Protein AF-A0A842W8L1-F1 (afdb_monomer_lite)

Radius of gyration: 21.44 Å; chains: 1; bounding box: 71×71×49 Å

Secondary structure (DSSP, 8-state):
-------PPPPP---PPP----------GGGSEEEEEE-HHHHHHHHHSS-TTHHHHHHHHHHHHHHTT-EEEEEE--HHHHHHHHHHHHHHHHTT-----HHHHHHHHHHHHHHHHHHHHHHH-TTS-SEEEE--STHHHHHHHH-GGGGGTEEEEESS--HHHHTT-SS---TT-HHHHHHHHHHHHHHH-TT-EEEEEEESSSSB-SS-TT-TT--TTTSPPBSEEEHHHHH-TTTS----TTS-S-SSS-HHHHHHHHH-SS--EEEEEETT-GGGHHHHHTT---SEEEE-HHHHHHHTT--

Structure (mmCIF, N/CA/C/O backbone):
data_AF-A0A842W8L1-F1
#
_entry.id   AF-A0A842W8L1-F1
#
loop_
_atom_site.group_PDB
_atom_site.id
_atom_site.type_symbol
_atom_site.label_atom_id
_atom_site.label_alt_id
_atom_site.label_comp_id
_atom_site.label_asym_id
_atom_site.label_entity_id
_atom_site.label_seq_id
_atom_site.pdbx_PDB_ins_code
_atom_site.Cartn_x
_atom_site.Cartn_y
_atom_site.Cartn_z
_atom_site.occupancy
_atom_site.B_iso_or_equiv
_atom_site.auth_seq_id
_atom_site.auth_comp_id
_atom_site.auth_asym_id
_atom_site.auth_atom_id
_atom_site.pdbx_PDB_model_num
ATOM 1 N N . MET A 1 1 ? -16.530 -49.949 -27.067 1.00 38.34 1 MET A N 1
ATOM 2 C CA . MET A 1 1 ? -17.101 -49.723 -25.722 1.00 38.34 1 MET A CA 1
ATOM 3 C C . MET A 1 1 ? -17.286 -48.231 -25.550 1.00 38.34 1 MET A C 1
ATOM 5 O O . MET A 1 1 ? -16.308 -47.500 -25.579 1.00 38.34 1 MET A O 1
ATOM 9 N N . THR A 1 2 ? -18.537 -47.790 -25.484 1.00 28.03 2 THR A N 1
ATOM 10 C CA . THR A 1 2 ? -18.935 -46.379 -25.541 1.00 28.03 2 THR A CA 1
ATOM 11 C C . THR A 1 2 ? -19.431 -45.986 -24.156 1.00 28.03 2 THR A C 1
ATOM 13 O O . THR A 1 2 ? -20.399 -46.568 -23.674 1.00 28.03 2 THR A O 1
ATOM 16 N N . ILE A 1 3 ? -18.746 -45.057 -23.488 1.00 27.55 3 ILE A N 1
ATOM 17 C CA . ILE A 1 3 ? -19.100 -44.614 -22.133 1.00 27.55 3 ILE A CA 1
ATOM 18 C C . ILE A 1 3 ? -20.111 -43.466 -22.244 1.00 27.55 3 ILE A C 1
ATOM 20 O O . ILE A 1 3 ? -19.859 -42.453 -22.894 1.00 27.55 3 ILE A O 1
ATOM 24 N N . SER A 1 4 ? -21.283 -43.660 -21.640 1.00 25.77 4 SER A N 1
ATOM 25 C CA . SER A 1 4 ? -22.418 -42.737 -21.651 1.00 25.77 4 SER A CA 1
ATOM 26 C C . SER A 1 4 ? -22.213 -41.546 -20.712 1.00 25.77 4 SER A C 1
ATOM 28 O O . SER A 1 4 ? -21.918 -41.725 -19.531 1.00 25.77 4 SER A O 1
ATOM 30 N N . VAL A 1 5 ? -22.471 -40.339 -21.213 1.00 29.41 5 VAL A N 1
ATOM 31 C CA . VAL A 1 5 ? -22.486 -39.085 -20.446 1.00 29.41 5 VAL A CA 1
ATOM 32 C C . VAL A 1 5 ? -23.796 -38.977 -19.653 1.00 29.41 5 VAL A C 1
ATOM 34 O O . VAL A 1 5 ? -24.866 -38.786 -20.235 1.00 29.41 5 VAL A O 1
ATOM 37 N N . GLN A 1 6 ? -23.735 -39.071 -18.321 1.00 29.86 6 GLN A N 1
ATOM 38 C CA . GLN A 1 6 ? -24.869 -38.752 -17.446 1.00 29.86 6 GLN A CA 1
ATOM 39 C C . GLN A 1 6 ? -25.056 -37.229 -17.354 1.00 29.86 6 GLN A C 1
ATOM 41 O O . GLN A 1 6 ? -24.219 -36.502 -16.824 1.00 29.86 6 GLN A O 1
ATOM 46 N N . ARG A 1 7 ? -26.187 -36.738 -17.874 1.00 29.23 7 ARG A N 1
ATOM 47 C CA . ARG A 1 7 ? -26.631 -35.344 -17.732 1.00 29.23 7 ARG A CA 1
ATOM 48 C C . ARG A 1 7 ? -27.114 -35.092 -16.302 1.00 29.23 7 ARG A C 1
ATOM 50 O O . ARG A 1 7 ? -28.165 -35.599 -15.911 1.00 29.23 7 ARG A O 1
ATOM 57 N N . PHE A 1 8 ? -26.405 -34.251 -15.555 1.00 29.08 8 PHE A N 1
ATOM 58 C CA . PHE A 1 8 ? -26.898 -33.726 -14.282 1.00 29.08 8 PHE A CA 1
ATOM 59 C C . PHE A 1 8 ? -28.059 -32.742 -14.512 1.00 29.08 8 PHE A C 1
ATOM 61 O O . PHE A 1 8 ? -27.935 -31.747 -15.230 1.00 29.08 8 PHE A O 1
ATOM 68 N N . ARG A 1 9 ? -29.216 -33.042 -13.908 1.00 29.23 9 ARG A N 1
ATOM 69 C CA . ARG A 1 9 ? -30.412 -32.184 -13.881 1.00 29.23 9 ARG A CA 1
ATOM 70 C C . ARG A 1 9 ? -30.176 -30.979 -12.960 1.00 29.23 9 ARG A C 1
ATOM 72 O O . ARG A 1 9 ? -29.753 -31.151 -11.821 1.00 29.23 9 ARG A O 1
ATOM 79 N N . ARG A 1 10 ? -30.513 -29.769 -13.424 1.00 30.03 10 ARG A N 1
ATOM 80 C CA . ARG A 1 10 ? -30.549 -28.549 -12.593 1.00 30.03 10 ARG A CA 1
ATOM 81 C C . ARG A 1 10 ? -31.672 -28.643 -11.542 1.00 30.03 10 ARG A C 1
ATOM 83 O O . ARG A 1 10 ? -32.796 -28.967 -11.931 1.00 30.03 10 ARG A O 1
ATOM 90 N N . PRO A 1 11 ? -31.433 -28.313 -10.258 1.00 32.16 11 PRO A N 1
ATOM 91 C CA . PRO A 1 11 ? -32.504 -28.221 -9.271 1.00 32.16 11 PRO A CA 1
ATOM 92 C C . PRO A 1 11 ? -33.403 -27.004 -9.528 1.00 32.16 11 PRO A C 1
ATOM 94 O O . PRO A 1 11 ? -32.940 -25.918 -9.878 1.00 32.16 11 PRO A O 1
ATOM 97 N N . SER A 1 12 ? -34.706 -27.201 -9.343 1.00 29.77 12 SER A N 1
ATOM 98 C CA . SER A 1 12 ? -35.758 -26.192 -9.476 1.00 29.77 12 SER A CA 1
ATOM 99 C C . SER A 1 12 ? -35.648 -25.082 -8.424 1.00 29.77 12 SER A C 1
ATOM 101 O O . SER A 1 12 ? -35.417 -25.365 -7.248 1.00 29.77 12 SER A O 1
ATOM 103 N N . LYS A 1 13 ? -35.925 -23.835 -8.831 1.00 35.19 13 LYS A N 1
ATOM 104 C CA . LYS A 1 13 ? -36.043 -22.657 -7.955 1.00 35.19 13 LYS A CA 1
ATOM 105 C C . LYS A 1 13 ? -37.095 -22.888 -6.857 1.00 35.19 13 LYS A C 1
ATOM 107 O O . LYS A 1 13 ? -38.291 -22.788 -7.126 1.00 35.19 13 LYS A O 1
ATOM 112 N N . LYS A 1 14 ? -36.668 -23.144 -5.618 1.00 35.59 14 LYS A N 1
ATOM 113 C CA . LYS A 1 14 ? -37.522 -22.973 -4.433 1.00 35.59 14 LYS A CA 1
ATOM 114 C C . LYS A 1 14 ? -37.453 -21.510 -3.993 1.00 35.59 14 LYS A C 1
ATOM 116 O O . LYS A 1 14 ? -36.368 -20.981 -3.778 1.00 35.59 14 LYS A O 1
ATOM 121 N N . LYS A 1 15 ? -38.619 -20.864 -3.877 1.00 35.31 15 LYS A N 1
ATOM 122 C CA . LYS A 1 15 ? -38.780 -19.562 -3.216 1.00 35.31 15 LYS A CA 1
ATOM 123 C C . LYS A 1 15 ? -38.339 -19.710 -1.756 1.00 35.31 15 LYS A C 1
ATOM 125 O O . LYS A 1 15 ? -38.997 -20.423 -1.003 1.00 35.31 15 LYS A O 1
ATOM 130 N N . MET A 1 16 ? -37.233 -19.071 -1.382 1.00 30.33 16 MET A N 1
ATOM 131 C CA . MET A 1 16 ? -36.835 -18.916 0.015 1.00 30.33 16 MET A CA 1
ATOM 132 C C . MET A 1 16 ? -37.645 -17.779 0.632 1.00 30.33 16 MET A C 1
ATOM 134 O O . MET A 1 16 ? -37.600 -16.640 0.177 1.00 30.33 16 MET A O 1
ATOM 138 N N . THR A 1 17 ? -38.430 -18.124 1.643 1.00 31.77 17 THR A N 1
ATOM 139 C CA . THR A 1 17 ? -39.055 -17.192 2.577 1.00 31.77 17 THR A CA 1
ATOM 140 C C . THR A 1 17 ? -38.010 -16.762 3.601 1.00 31.77 17 THR A C 1
ATOM 142 O O . THR A 1 17 ? -37.416 -17.627 4.247 1.00 31.77 17 THR A O 1
ATOM 145 N N . ASN A 1 18 ? -37.810 -15.449 3.743 1.00 34.66 18 ASN A N 1
ATOM 146 C CA . ASN A 1 18 ? -36.927 -14.838 4.736 1.00 34.66 18 ASN A CA 1
ATOM 147 C C . ASN A 1 18 ? -37.273 -15.336 6.140 1.00 34.66 18 ASN A C 1
ATOM 149 O O . ASN A 1 18 ? -38.380 -15.116 6.632 1.00 34.66 18 ASN A O 1
ATOM 153 N N . LYS A 1 19 ? -36.307 -15.988 6.783 1.00 33.69 19 LYS A N 1
ATOM 154 C CA . LYS A 1 19 ? -36.314 -16.226 8.221 1.00 33.69 19 LYS A CA 1
ATOM 155 C C . LYS A 1 19 ? -35.084 -15.522 8.774 1.00 33.69 19 LYS A C 1
ATOM 157 O O . LYS A 1 19 ? -33.964 -15.952 8.531 1.00 33.69 19 LYS A O 1
ATOM 162 N N . GLU A 1 20 ? -35.335 -14.403 9.439 1.00 42.22 20 GLU A N 1
ATOM 163 C CA . GLU A 1 20 ? -34.351 -13.589 10.142 1.00 42.22 20 GLU A CA 1
ATOM 164 C C . GLU A 1 20 ? -33.539 -14.459 11.111 1.00 42.22 20 GLU A C 1
ATOM 166 O O . GLU A 1 20 ? -34.092 -15.059 12.038 1.00 42.22 20 GLU A O 1
ATOM 171 N N . SER A 1 21 ? -32.222 -14.523 10.911 1.00 33.06 21 SER A N 1
ATOM 172 C CA . SER A 1 21 ? -31.284 -15.040 11.905 1.00 33.06 21 SER A CA 1
ATOM 173 C C . SER A 1 21 ? -30.506 -13.885 12.530 1.00 33.06 21 SER A C 1
ATOM 175 O O . SER A 1 21 ? -29.761 -13.170 11.867 1.00 33.06 21 SER A O 1
ATOM 177 N N . LYS A 1 22 ? -30.731 -13.738 13.836 1.00 36.28 22 LYS A N 1
ATOM 178 C CA . LYS A 1 22 ? -30.133 -12.808 14.795 1.00 36.28 22 LYS A CA 1
ATOM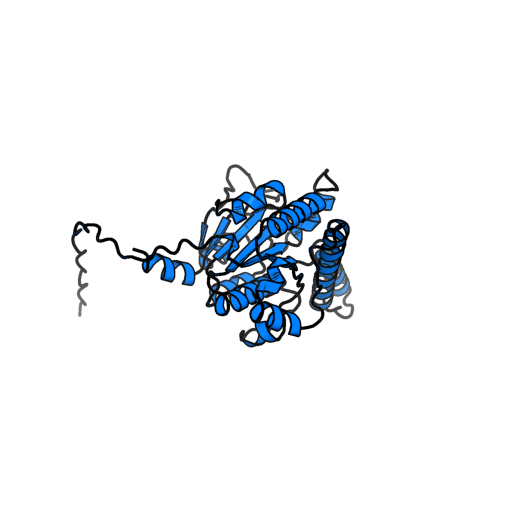 179 C C . LYS A 1 22 ? -28.603 -12.909 14.873 1.00 36.28 22 LYS A C 1
ATOM 181 O O . LYS A 1 22 ? -28.105 -13.978 15.206 1.00 36.28 22 LYS A O 1
ATOM 186 N N . LEU A 1 23 ? -27.923 -11.774 14.683 1.00 33.78 23 LEU A N 1
ATOM 187 C CA . LEU A 1 23 ? -26.931 -11.102 15.556 1.00 33.78 23 LEU A CA 1
ATOM 188 C C . LEU A 1 23 ? -26.132 -10.127 14.681 1.00 33.78 23 LEU A C 1
ATOM 190 O O . LEU A 1 23 ? -24.991 -10.379 14.309 1.00 33.78 23 LEU A O 1
ATOM 194 N N . ASP A 1 24 ? -26.772 -9.018 14.318 1.00 37.09 24 ASP A N 1
ATOM 195 C CA . ASP A 1 24 ? -26.133 -7.944 13.561 1.00 37.09 24 ASP A CA 1
ATOM 196 C C . ASP A 1 24 ? -25.404 -7.028 14.556 1.00 37.09 24 ASP A C 1
ATOM 198 O O . ASP A 1 24 ? -25.900 -5.982 14.971 1.00 37.09 24 ASP A O 1
ATOM 202 N N . VAL A 1 25 ? -24.246 -7.482 15.047 1.00 38.16 25 VAL A N 1
ATOM 203 C CA . VAL A 1 25 ? -23.290 -6.572 15.688 1.00 38.16 25 VAL A CA 1
ATOM 204 C C . VAL A 1 25 ? -22.632 -5.814 14.542 1.00 38.16 25 VAL A C 1
ATOM 206 O O . VAL A 1 25 ? -21.626 -6.256 13.988 1.00 38.16 25 VAL A O 1
ATOM 209 N N . SER A 1 26 ? -23.240 -4.703 14.121 1.00 50.72 26 SER A N 1
ATOM 210 C CA . SER A 1 26 ? -22.616 -3.800 13.159 1.00 50.72 26 SER A CA 1
ATOM 211 C C . SER A 1 26 ? -21.397 -3.169 13.836 1.00 50.72 26 SER A C 1
ATOM 213 O O . SER A 1 26 ? -21.525 -2.184 14.562 1.00 50.72 26 SER A O 1
ATOM 215 N N . PHE A 1 27 ? -20.223 -3.775 13.674 1.00 61.75 27 PHE A N 1
ATOM 216 C CA . PHE A 1 27 ? -18.980 -3.190 14.166 1.00 61.75 27 PHE A CA 1
ATOM 217 C C . PHE A 1 27 ? -18.755 -1.836 13.493 1.00 61.75 27 PHE A C 1
ATOM 219 O O . PHE A 1 27 ? -18.891 -1.718 12.269 1.00 61.75 27 PHE A O 1
ATOM 226 N N . ASP A 1 28 ? -18.405 -0.821 14.286 1.00 82.62 28 ASP A N 1
ATOM 227 C CA . ASP A 1 28 ? -17.973 0.458 13.734 1.00 82.62 28 ASP A CA 1
ATOM 228 C C . ASP A 1 28 ? -16.699 0.200 12.915 1.00 82.62 28 ASP A C 1
ATOM 230 O O . ASP A 1 28 ? -15.797 -0.526 13.336 1.00 82.62 28 ASP A O 1
ATOM 234 N N . ARG A 1 29 ? -16.591 0.789 11.720 1.00 88.38 29 ARG A N 1
ATOM 235 C CA . ARG A 1 29 ? -15.361 0.693 10.921 1.00 88.38 29 ARG A CA 1
ATOM 236 C C . ARG A 1 29 ? -14.160 1.267 11.671 1.00 88.38 29 ARG A C 1
ATOM 238 O O . ARG A 1 29 ? -13.045 0.831 11.403 1.00 88.38 29 ARG A O 1
ATOM 245 N N . LYS A 1 30 ? -14.367 2.174 12.632 1.00 88.81 30 LYS A N 1
ATOM 246 C CA . LYS A 1 30 ? -13.322 2.662 13.551 1.00 88.81 30 LYS A CA 1
ATOM 247 C C . LYS A 1 30 ? -12.741 1.573 14.450 1.00 88.81 30 LYS A C 1
ATOM 249 O O . LYS A 1 30 ? -11.605 1.704 14.904 1.00 88.81 30 LYS A O 1
ATOM 254 N N . ASP A 1 31 ? -13.475 0.485 14.664 1.00 87.12 31 ASP A N 1
ATOM 255 C CA . ASP A 1 31 ? -12.964 -0.655 15.407 1.00 87.12 31 ASP A CA 1
ATOM 256 C C . ASP A 1 31 ? -12.016 -1.515 14.573 1.00 87.12 31 ASP A C 1
ATOM 258 O O . ASP A 1 31 ? -11.287 -2.300 15.165 1.00 87.12 31 ASP A O 1
ATOM 262 N N . LYS A 1 32 ? -11.958 -1.368 13.243 1.00 90.56 32 LYS A N 1
ATOM 263 C CA . LYS A 1 32 ? -10.976 -2.065 12.397 1.00 90.56 32 LYS A CA 1
ATOM 264 C C . LYS A 1 32 ? -9.587 -1.442 12.497 1.00 90.56 32 LYS A C 1
ATOM 266 O O . LYS A 1 32 ? -9.439 -0.259 12.800 1.00 90.56 32 LYS A O 1
ATOM 271 N N . ILE A 1 33 ? -8.567 -2.229 12.156 1.00 91.88 33 ILE A N 1
ATOM 272 C CA . ILE A 1 33 ? -7.217 -1.709 11.905 1.00 91.88 33 ILE A CA 1
ATOM 273 C C . ILE A 1 33 ? -7.041 -1.483 10.406 1.00 91.88 33 ILE A C 1
ATOM 275 O O . ILE A 1 33 ? -7.263 -2.384 9.596 1.00 91.88 33 ILE A O 1
ATOM 279 N N . PHE A 1 34 ? -6.591 -0.289 10.037 1.00 94.75 34 PHE A N 1
ATOM 280 C CA . PHE A 1 34 ? -6.253 0.047 8.661 1.00 94.75 34 PHE A CA 1
ATOM 281 C C . PHE A 1 34 ? -4.740 0.049 8.475 1.00 94.75 34 PHE A C 1
ATOM 283 O O . PHE A 1 34 ? -4.035 0.875 9.057 1.00 94.75 34 PHE A O 1
ATOM 290 N N . VAL A 1 35 ? -4.236 -0.852 7.637 1.00 95.12 35 VAL A N 1
ATOM 291 C CA . VAL A 1 35 ? -2.831 -0.852 7.224 1.00 95.12 35 VAL A CA 1
ATOM 292 C C . VAL A 1 35 ? -2.729 -0.057 5.928 1.00 95.12 35 VAL A C 1
ATOM 294 O O . VAL A 1 35 ? -3.236 -0.481 4.894 1.00 95.12 35 VAL A O 1
ATOM 297 N N . PHE A 1 36 ? -2.092 1.110 5.965 1.00 96.12 36 PHE A N 1
ATOM 298 C CA . PHE A 1 36 ? -1.884 1.952 4.789 1.00 96.12 36 PHE A CA 1
ATOM 299 C C . PHE A 1 36 ? -0.472 1.786 4.242 1.00 96.12 36 PHE A C 1
ATOM 301 O O . PHE A 1 36 ? 0.492 2.248 4.853 1.00 96.12 36 PHE A O 1
ATOM 308 N N . LYS A 1 37 ? -0.356 1.216 3.042 1.00 95.44 37 LYS A N 1
ATOM 309 C CA . LYS A 1 37 ? 0.895 1.173 2.286 1.00 95.44 37 LYS A CA 1
ATOM 310 C C . LYS A 1 37 ? 1.008 2.391 1.384 1.00 95.44 37 LYS A C 1
ATOM 312 O O . LYS A 1 37 ? 0.372 2.469 0.334 1.00 95.44 37 LYS A O 1
ATOM 317 N N . ILE A 1 38 ? 1.867 3.329 1.765 1.00 93.62 38 IL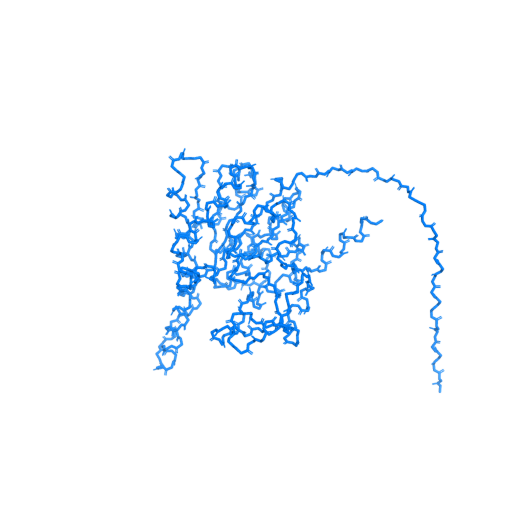E A N 1
ATOM 318 C CA . ILE A 1 38 ? 2.247 4.463 0.921 1.00 93.62 38 ILE A CA 1
ATOM 319 C C . ILE A 1 38 ? 3.187 3.945 -0.171 1.00 93.62 38 ILE A C 1
ATOM 321 O O . ILE A 1 38 ? 4.353 3.622 0.080 1.00 93.62 38 ILE A O 1
ATOM 325 N N . GLY A 1 39 ? 2.664 3.791 -1.386 1.00 90.31 39 GLY A N 1
ATOM 326 C CA . GLY A 1 39 ? 3.439 3.340 -2.534 1.00 90.31 39 GLY A CA 1
ATOM 327 C C . GLY A 1 39 ? 4.582 4.303 -2.848 1.00 90.31 39 GLY A C 1
ATOM 328 O O . GLY A 1 39 ? 4.457 5.506 -2.632 1.00 90.31 39 GLY A O 1
ATOM 329 N N . GLY A 1 40 ? 5.684 3.780 -3.393 1.00 86.75 40 GLY A N 1
ATOM 330 C CA . GLY A 1 40 ? 6.796 4.616 -3.853 1.00 86.75 40 GLY A CA 1
ATOM 331 C C . GLY A 1 40 ? 6.335 5.723 -4.805 1.00 86.75 40 GLY A C 1
ATOM 332 O O . GLY A 1 40 ? 6.665 6.887 -4.599 1.00 86.75 40 GLY A O 1
ATOM 333 N N . SER A 1 41 ? 5.427 5.370 -5.717 1.00 84.75 41 SER A N 1
ATOM 334 C CA . SER A 1 41 ? 4.811 6.292 -6.671 1.00 84.75 41 SER A CA 1
ATOM 335 C C . SER A 1 41 ? 4.000 7.430 -6.048 1.00 84.75 41 SER A C 1
ATOM 337 O O . SER A 1 41 ? 3.800 8.464 -6.677 1.00 84.75 41 SER A O 1
ATOM 339 N N . ALA A 1 42 ? 3.553 7.308 -4.793 1.00 86.38 42 ALA A N 1
ATOM 340 C CA . ALA A 1 42 ? 2.933 8.432 -4.094 1.00 86.38 42 ALA A CA 1
ATOM 341 C C . ALA A 1 42 ? 3.952 9.544 -3.784 1.00 86.38 42 ALA A C 1
ATOM 343 O O . ALA A 1 42 ? 3.578 10.715 -3.759 1.00 86.38 42 ALA A O 1
ATOM 344 N N . PHE A 1 43 ? 5.230 9.199 -3.579 1.00 84.62 43 PHE A N 1
ATOM 345 C CA . PHE A 1 43 ? 6.308 10.172 -3.389 1.00 84.62 43 PHE A CA 1
ATOM 346 C C . PHE A 1 43 ? 6.722 10.854 -4.695 1.00 84.62 43 PHE A C 1
ATOM 348 O O . PHE A 1 43 ? 7.154 12.006 -4.662 1.00 84.62 43 PHE A O 1
ATOM 355 N N . ASP A 1 44 ? 6.541 10.199 -5.842 1.00 81.62 44 ASP A N 1
ATOM 356 C CA . ASP A 1 44 ? 6.835 10.801 -7.148 1.00 81.62 44 ASP A CA 1
ATOM 357 C C . ASP A 1 44 ? 5.912 11.976 -7.473 1.00 81.62 44 ASP A C 1
ATOM 359 O O . ASP A 1 44 ? 6.324 12.915 -8.156 1.00 81.62 44 ASP A O 1
ATOM 363 N N . LEU A 1 45 ? 4.729 12.029 -6.852 1.00 81.38 45 LEU A N 1
ATOM 364 C CA . LEU A 1 45 ? 3.834 13.185 -6.936 1.00 81.38 45 LEU A CA 1
ATOM 365 C C . LEU A 1 45 ? 4.482 14.488 -6.451 1.00 81.38 45 LEU A C 1
ATOM 367 O O . LEU A 1 45 ? 4.058 15.550 -6.883 1.00 81.38 45 LEU A O 1
ATOM 371 N N . ILE A 1 46 ? 5.529 14.452 -5.614 1.00 76.38 46 ILE A N 1
ATOM 372 C CA . ILE A 1 46 ? 6.286 15.669 -5.260 1.00 76.38 46 ILE A CA 1
ATOM 373 C C . ILE A 1 46 ? 6.920 16.308 -6.507 1.00 76.38 46 ILE A C 1
ATOM 375 O O . ILE A 1 46 ? 7.050 17.531 -6.579 1.00 76.38 46 ILE A O 1
ATOM 379 N N . LYS A 1 47 ? 7.370 15.480 -7.457 1.00 71.88 47 LYS A N 1
ATOM 380 C CA . LYS A 1 47 ? 8.003 15.918 -8.705 1.00 71.88 47 LYS A CA 1
ATOM 381 C C . LYS A 1 47 ? 6.965 16.179 -9.796 1.00 71.88 47 LYS A C 1
ATOM 383 O O . LYS A 1 47 ? 7.120 17.134 -10.551 1.00 71.88 47 LYS A O 1
ATOM 388 N N . GLU A 1 48 ? 5.954 15.317 -9.892 1.00 70.69 48 GLU A N 1
ATOM 389 C CA . GLU A 1 48 ? 4.953 15.341 -10.966 1.00 70.69 48 GLU A CA 1
ATOM 390 C C . GLU A 1 48 ? 3.890 16.428 -10.769 1.00 70.69 48 GLU A C 1
ATOM 392 O O . GLU A 1 48 ? 3.460 17.063 -11.735 1.00 70.69 48 GLU A O 1
ATOM 397 N N . GLU A 1 49 ? 3.457 16.665 -9.529 1.00 65.31 49 GLU A N 1
ATOM 398 C CA . GLU A 1 49 ? 2.417 17.646 -9.240 1.00 65.31 49 GLU A CA 1
ATOM 399 C C . GLU A 1 49 ? 3.020 19.043 -9.072 1.00 65.31 49 GLU A C 1
ATOM 401 O O . GLU A 1 49 ? 4.052 19.252 -8.433 1.00 65.31 49 GLU A O 1
ATOM 406 N N . LYS A 1 50 ? 2.313 20.059 -9.583 1.00 64.44 50 LYS A N 1
ATOM 407 C CA . LYS A 1 50 ? 2.671 21.468 -9.330 1.00 64.44 50 LYS A CA 1
ATOM 408 C C . LYS A 1 50 ? 2.544 21.836 -7.846 1.00 64.44 50 LYS A C 1
ATOM 410 O O . LYS A 1 50 ? 3.110 22.839 -7.407 1.00 64.44 50 LYS A O 1
ATOM 415 N N . ASP A 1 51 ? 1.790 21.048 -7.081 1.00 72.50 51 ASP A N 1
ATOM 416 C CA . ASP A 1 51 ? 1.562 21.260 -5.660 1.00 72.50 51 ASP A CA 1
ATOM 417 C C . ASP A 1 51 ? 2.623 20.562 -4.799 1.00 72.50 51 ASP A C 1
ATOM 419 O O . ASP A 1 51 ? 2.502 19.397 -4.419 1.00 72.50 51 ASP A O 1
ATOM 423 N N . LYS A 1 52 ? 3.634 21.332 -4.392 1.00 71.62 52 LYS A N 1
ATOM 424 C CA . LYS A 1 52 ? 4.692 20.877 -3.474 1.00 71.62 52 LYS A CA 1
ATOM 425 C C . LYS A 1 52 ? 4.169 20.418 -2.103 1.00 71.62 52 LYS A C 1
ATOM 427 O O . LYS A 1 52 ? 4.914 19.791 -1.356 1.00 71.62 52 LYS A O 1
ATOM 432 N N . ASN A 1 53 ? 2.914 20.716 -1.756 1.00 81.56 53 ASN A N 1
ATOM 433 C CA . ASN A 1 53 ? 2.293 20.328 -0.489 1.00 81.56 53 ASN A CA 1
ATOM 434 C C . ASN A 1 53 ? 1.436 19.060 -0.595 1.00 81.56 53 ASN A C 1
ATOM 436 O O . ASN A 1 53 ? 0.729 18.725 0.356 1.00 81.56 53 ASN A O 1
ATOM 440 N N . HIS A 1 54 ? 1.480 18.343 -1.717 1.00 84.31 54 HIS A N 1
ATOM 441 C CA . HIS A 1 54 ? 0.606 17.197 -1.951 1.00 84.31 54 HIS A CA 1
ATOM 442 C C . HIS A 1 54 ? 0.737 16.097 -0.886 1.00 84.31 54 HIS A C 1
ATOM 444 O O . HIS A 1 54 ? -0.248 15.707 -0.258 1.00 84.31 54 HIS A O 1
ATOM 450 N N . LEU A 1 55 ? 1.968 15.656 -0.602 1.00 85.12 55 LEU A N 1
ATOM 451 C CA . LEU A 1 55 ? 2.230 14.691 0.473 1.00 85.12 55 LEU A CA 1
ATOM 452 C C . LEU A 1 55 ? 1.852 15.233 1.853 1.00 85.12 55 LEU A C 1
ATOM 454 O O . LEU A 1 55 ? 1.371 14.490 2.703 1.00 85.12 55 LEU A O 1
ATOM 458 N N . THR A 1 56 ? 2.026 16.534 2.077 1.00 85.88 56 THR A N 1
ATOM 459 C CA . THR A 1 56 ? 1.611 17.178 3.326 1.00 85.88 56 THR A CA 1
ATOM 460 C C . THR A 1 56 ? 0.107 17.020 3.543 1.00 85.88 56 THR A C 1
ATOM 462 O O . THR A 1 56 ? -0.303 16.606 4.623 1.00 85.88 56 THR A O 1
ATOM 465 N N . LYS A 1 57 ? -0.709 17.258 2.508 1.00 88.56 57 LYS A N 1
ATOM 466 C CA . LYS A 1 57 ? -2.169 17.075 2.559 1.00 88.56 57 LYS A CA 1
ATOM 467 C C . LYS A 1 57 ? -2.564 15.613 2.777 1.00 88.56 57 LYS A C 1
ATOM 469 O O . LYS A 1 57 ? -3.521 15.340 3.496 1.00 88.56 57 LYS A O 1
ATOM 474 N N . LEU A 1 58 ? -1.828 14.675 2.175 1.00 90.38 58 LEU A N 1
ATOM 475 C CA . LEU A 1 58 ? -2.008 13.235 2.388 1.00 90.38 58 LEU A CA 1
ATOM 476 C C . LEU A 1 58 ? -1.830 12.858 3.862 1.00 90.38 58 LEU A C 1
ATOM 478 O O . LEU A 1 58 ? -2.707 12.230 4.453 1.00 90.38 58 LEU A O 1
ATOM 482 N N . PHE A 1 59 ? -0.726 13.283 4.469 1.00 88.81 59 PHE A N 1
ATOM 483 C CA . PHE A 1 59 ? -0.452 12.992 5.872 1.00 88.81 59 PHE A CA 1
ATOM 484 C C . PHE A 1 59 ? -1.391 13.738 6.825 1.00 88.81 59 PHE A C 1
ATOM 486 O O . PHE A 1 59 ? -1.808 13.167 7.827 1.00 88.81 59 PHE A O 1
ATOM 493 N N . GLU A 1 60 ? -1.799 14.967 6.501 1.00 88.25 60 GLU A N 1
ATOM 494 C CA . GLU A 1 60 ? -2.825 15.691 7.262 1.00 88.25 60 GLU A CA 1
ATOM 495 C C . GLU A 1 60 ? -4.167 14.949 7.270 1.00 88.25 60 GLU A C 1
ATOM 497 O O . GLU A 1 60 ? -4.793 14.847 8.324 1.00 88.25 60 GLU A O 1
ATOM 502 N N . ALA A 1 61 ? -4.581 14.374 6.137 1.00 90.62 61 ALA A N 1
ATOM 503 C CA . ALA A 1 61 ? -5.802 13.576 6.060 1.00 90.62 61 ALA A CA 1
ATOM 504 C C . ALA A 1 61 ? -5.722 12.310 6.932 1.00 90.62 61 ALA A C 1
ATOM 506 O O . ALA A 1 61 ? -6.670 12.006 7.656 1.00 90.62 61 ALA A O 1
ATOM 507 N N . LEU A 1 62 ? -4.584 11.606 6.914 1.00 91.12 62 LEU A N 1
ATOM 508 C CA . LEU A 1 62 ? -4.356 10.426 7.759 1.00 91.12 62 LEU A CA 1
ATOM 509 C C . LEU A 1 62 ? -4.357 10.785 9.254 1.00 91.12 62 LEU A C 1
ATOM 511 O O . LEU A 1 62 ? -5.027 10.123 10.040 1.00 91.12 62 LEU A O 1
ATOM 515 N N . VAL A 1 63 ? -3.680 11.869 9.646 1.00 88.06 63 VAL A N 1
ATOM 516 C CA . VAL A 1 63 ? -3.669 12.350 11.040 1.00 88.06 63 VAL A CA 1
ATOM 517 C C . VAL A 1 63 ? -5.059 12.795 11.488 1.00 88.06 63 VAL A C 1
ATOM 519 O O . VAL A 1 63 ? -5.448 12.521 12.620 1.00 88.06 63 VAL A O 1
ATOM 522 N N . SER A 1 64 ? -5.818 13.480 10.628 1.00 89.31 64 SER A N 1
ATOM 523 C CA . SER A 1 64 ? -7.194 13.880 10.945 1.00 89.31 64 SER A CA 1
ATOM 524 C C . SER A 1 64 ? -8.070 12.659 11.198 1.00 89.31 64 SER A C 1
ATOM 526 O O . SER A 1 64 ? -8.751 12.599 12.215 1.00 89.31 64 SER A O 1
ATOM 528 N N . ALA A 1 65 ? -8.001 11.656 10.323 1.00 91.62 65 ALA A N 1
ATOM 529 C CA . ALA A 1 65 ? -8.732 10.410 10.505 1.00 91.62 65 ALA A CA 1
ATOM 530 C C . ALA A 1 65 ? -8.319 9.677 11.795 1.00 91.62 65 ALA A C 1
ATOM 532 O O . ALA A 1 65 ? -9.177 9.238 12.556 1.00 91.62 65 ALA A O 1
ATOM 533 N N . HIS A 1 66 ? -7.025 9.601 12.103 1.00 89.75 66 HIS A N 1
ATOM 534 C CA . HIS A 1 66 ? -6.564 9.011 13.364 1.00 89.75 66 HIS A CA 1
ATOM 535 C C . HIS A 1 66 ? -7.149 9.728 14.591 1.00 89.75 66 HIS A C 1
ATOM 537 O O . HIS A 1 66 ? -7.715 9.083 15.471 1.00 89.75 66 HIS A O 1
ATOM 543 N N . LYS A 1 67 ? -7.147 11.069 14.597 1.00 87.88 67 LYS A N 1
ATOM 544 C CA . LYS A 1 67 ? -7.783 11.885 15.651 1.00 87.88 67 LYS A CA 1
ATOM 545 C C . LYS A 1 67 ? -9.297 11.680 15.764 1.00 87.88 67 LYS A C 1
ATOM 547 O O . LYS A 1 67 ? -9.860 11.915 16.828 1.00 87.88 67 LYS A O 1
ATOM 552 N N . GLU A 1 68 ? -9.956 11.252 14.690 1.00 90.69 68 GLU A N 1
ATOM 553 C CA . GLU A 1 68 ? -11.380 10.894 14.681 1.00 90.69 68 GLU A CA 1
ATOM 554 C C . GLU A 1 68 ? -11.654 9.478 15.231 1.00 90.69 68 GLU A C 1
ATOM 556 O O . GLU A 1 68 ? -12.821 9.092 15.357 1.00 90.69 68 GLU A O 1
ATOM 561 N N . GLY A 1 69 ? -10.609 8.717 15.579 1.00 90.50 69 GLY A N 1
ATOM 562 C CA . GLY A 1 69 ? -10.690 7.402 16.219 1.00 90.50 69 GLY A CA 1
ATOM 563 C C . GLY A 1 69 ? -10.350 6.215 15.315 1.00 90.50 69 GLY A C 1
ATOM 564 O O . GLY A 1 69 ? -10.519 5.077 15.741 1.00 90.50 69 GLY A O 1
ATOM 565 N N . TYR A 1 70 ? -9.887 6.439 14.080 1.00 91.94 70 TYR A N 1
ATOM 566 C CA . TYR A 1 70 ? -9.473 5.342 13.199 1.00 91.94 70 TYR A CA 1
ATOM 567 C C . TYR A 1 70 ? -8.101 4.786 13.608 1.00 91.94 70 TYR A C 1
ATOM 569 O O . TYR A 1 70 ? -7.114 5.520 13.648 1.00 91.94 70 TYR A O 1
ATOM 577 N N . LYS A 1 71 ? -8.017 3.472 13.847 1.00 91.00 71 LYS A N 1
ATOM 578 C CA . LYS A 1 71 ? -6.768 2.773 14.194 1.00 91.00 71 LYS A CA 1
ATOM 579 C C . LYS A 1 71 ? -5.959 2.484 12.932 1.00 91.00 71 LYS A C 1
ATOM 581 O O . LYS A 1 71 ? -6.469 1.880 11.987 1.00 91.00 71 LYS A O 1
ATOM 586 N N . MET A 1 72 ? -4.697 2.908 12.902 1.00 91.56 72 MET A N 1
ATOM 587 C CA . MET A 1 72 ? -3.888 2.889 11.681 1.00 91.56 72 MET A CA 1
ATOM 588 C C . MET A 1 72 ? -2.487 2.329 11.905 1.00 91.56 72 MET A C 1
ATOM 590 O O . MET A 1 72 ? -1.861 2.602 12.922 1.00 91.56 72 MET A O 1
ATOM 594 N N . VAL A 1 73 ? -1.972 1.634 10.895 1.00 91.31 73 VAL A N 1
ATOM 595 C CA . VAL A 1 73 ? -0.560 1.267 10.740 1.00 91.31 73 VAL A CA 1
ATOM 596 C C . VAL A 1 73 ? -0.093 1.798 9.391 1.00 91.31 73 VAL A C 1
ATOM 598 O O . VAL A 1 73 ? -0.792 1.629 8.394 1.00 91.31 73 VAL A O 1
ATOM 601 N N . LEU A 1 74 ? 1.075 2.437 9.332 1.00 92.69 74 LEU A N 1
ATOM 602 C CA . LEU A 1 74 ? 1.649 2.919 8.078 1.00 92.69 74 LEU A CA 1
ATOM 603 C C . LEU A 1 74 ? 2.818 2.040 7.645 1.00 92.69 74 LEU A C 1
ATOM 605 O O . LEU A 1 74 ? 3.718 1.733 8.427 1.00 92.69 74 LEU A O 1
ATOM 609 N N . THR A 1 75 ? 2.843 1.704 6.363 1.00 92.00 75 THR A N 1
ATOM 610 C CA . THR A 1 75 ? 3.983 1.084 5.690 1.00 92.00 75 THR A CA 1
ATOM 611 C C . THR A 1 75 ? 4.348 1.887 4.444 1.00 92.00 75 THR A C 1
ATOM 613 O O . THR A 1 75 ? 3.543 2.672 3.936 1.00 92.00 75 THR A O 1
ATOM 616 N N . CYS A 1 76 ? 5.571 1.750 3.929 1.00 90.25 76 CYS A N 1
ATOM 617 C CA . CYS A 1 76 ? 6.010 2.545 2.779 1.00 90.25 76 CYS A CA 1
ATOM 618 C C . CYS A 1 76 ? 6.915 1.786 1.812 1.00 90.25 76 CYS A C 1
ATOM 620 O O . CYS A 1 76 ? 7.653 0.888 2.202 1.00 90.25 76 CYS A O 1
ATOM 622 N N . GLY A 1 77 ? 6.846 2.160 0.533 1.00 89.00 77 GLY A N 1
ATOM 623 C CA . GLY A 1 77 ? 7.840 1.762 -0.466 1.00 89.00 77 GLY A CA 1
ATOM 624 C C . GLY A 1 77 ? 9.043 2.704 -0.491 1.00 89.00 77 GLY A C 1
ATOM 625 O O . GLY A 1 77 ? 9.032 3.759 0.140 1.00 89.00 77 GLY A O 1
ATOM 626 N N . ALA A 1 78 ? 10.063 2.333 -1.262 1.00 84.75 78 ALA A N 1
ATOM 627 C CA . ALA A 1 78 ? 11.292 3.112 -1.401 1.00 84.75 78 ALA A CA 1
ATOM 628 C C . ALA A 1 78 ? 11.136 4.399 -2.238 1.00 84.75 78 ALA A C 1
ATOM 630 O O . ALA A 1 78 ? 11.936 5.319 -2.078 1.00 84.75 78 ALA A O 1
ATOM 631 N N . GLY A 1 79 ? 10.133 4.470 -3.123 1.00 85.25 79 GLY A N 1
ATOM 632 C CA . GLY A 1 79 ? 9.881 5.635 -3.985 1.00 85.25 79 GLY A CA 1
ATOM 633 C C . GLY A 1 79 ? 11.088 6.036 -4.838 1.00 85.25 79 GLY A C 1
ATOM 634 O O . GLY A 1 79 ? 11.901 5.166 -5.162 1.00 85.25 79 GLY A O 1
ATOM 635 N N . PRO A 1 80 ? 11.273 7.337 -5.130 1.00 84.00 80 PRO A N 1
ATOM 636 C CA . PRO A 1 80 ? 12.346 7.788 -6.014 1.00 84.00 80 PRO A CA 1
ATOM 637 C C . PRO A 1 80 ? 13.755 7.482 -5.486 1.00 84.00 80 PRO A C 1
ATOM 639 O O . PRO A 1 80 ? 14.716 7.490 -6.253 1.00 84.00 80 PRO A O 1
ATOM 642 N N . TRP A 1 81 ? 13.908 7.200 -4.187 1.00 86.12 81 TRP A N 1
ATOM 643 C CA . TRP A 1 81 ? 15.175 6.721 -3.626 1.00 86.12 81 TRP A CA 1
ATOM 644 C C . TRP A 1 81 ? 15.448 5.262 -3.990 1.00 86.12 81 TRP A C 1
ATOM 646 O O . TRP A 1 81 ? 16.593 4.903 -4.241 1.00 86.12 81 TRP A O 1
ATOM 656 N N . GLY A 1 82 ? 14.406 4.429 -4.042 1.00 84.50 82 GLY A N 1
ATOM 657 C CA . GLY A 1 82 ? 14.508 3.055 -4.530 1.00 84.50 82 GLY A CA 1
ATOM 658 C C . GLY A 1 82 ? 14.826 3.000 -6.014 1.00 84.50 82 GLY A C 1
ATOM 659 O O . GLY A 1 82 ? 15.679 2.216 -6.415 1.00 84.50 82 GLY A O 1
ATOM 660 N N . ASP A 1 83 ? 14.205 3.865 -6.813 1.00 83.50 83 ASP A N 1
ATOM 661 C CA . ASP A 1 83 ? 14.470 3.907 -8.253 1.00 83.50 83 ASP A CA 1
ATOM 662 C C . ASP A 1 83 ? 15.904 4.338 -8.542 1.00 83.50 83 ASP A C 1
ATOM 664 O O . ASP A 1 83 ? 16.592 3.668 -9.306 1.00 83.50 83 ASP A O 1
ATOM 668 N N . ALA A 1 84 ? 16.410 5.351 -7.831 1.00 84.38 84 ALA A N 1
ATOM 669 C CA . ALA A 1 84 ? 17.819 5.723 -7.908 1.00 84.38 84 ALA A CA 1
ATOM 670 C C . ALA A 1 84 ? 18.747 4.553 -7.526 1.00 84.38 84 ALA A C 1
ATOM 672 O O . ALA A 1 84 ? 19.749 4.319 -8.200 1.00 84.38 84 ALA A O 1
ATOM 673 N N . SER A 1 85 ? 18.423 3.787 -6.475 1.00 84.81 85 SER A N 1
ATOM 674 C CA . SER A 1 85 ? 19.191 2.590 -6.101 1.00 84.81 85 SER A CA 1
ATOM 675 C C . SER A 1 85 ? 19.242 1.552 -7.229 1.00 84.81 85 SER A C 1
ATOM 677 O O . SER A 1 85 ? 20.320 1.028 -7.514 1.00 84.81 85 SER A O 1
ATOM 679 N N . LYS A 1 86 ? 18.110 1.295 -7.896 1.00 82.31 86 LYS A N 1
ATOM 680 C CA . LYS A 1 86 ? 18.022 0.385 -9.050 1.00 82.31 86 LYS A CA 1
ATOM 681 C C . LYS A 1 86 ? 18.828 0.902 -10.244 1.00 82.31 86 LYS A C 1
ATOM 683 O O . LYS A 1 86 ? 19.562 0.137 -10.865 1.00 82.31 86 LYS A O 1
ATOM 688 N N . ASP A 1 87 ? 18.748 2.202 -10.533 1.00 83.69 87 ASP A N 1
ATOM 689 C CA . ASP A 1 87 ? 19.489 2.845 -11.627 1.00 83.69 87 ASP A CA 1
ATOM 690 C C . ASP A 1 87 ? 21.001 2.692 -11.440 1.00 83.69 87 ASP A C 1
ATOM 692 O O . ASP A 1 87 ? 21.715 2.283 -12.358 1.00 83.69 87 ASP A O 1
ATOM 696 N N . PHE A 1 88 ? 21.494 2.977 -10.230 1.00 82.69 88 PHE A N 1
ATOM 697 C CA . PHE A 1 88 ? 22.909 2.823 -9.906 1.00 82.69 88 PHE A CA 1
ATOM 698 C C . PHE A 1 88 ? 23.355 1.362 -9.973 1.00 82.69 88 PHE A C 1
ATOM 700 O O . PHE A 1 88 ? 24.415 1.090 -10.534 1.00 82.69 88 PHE A O 1
ATOM 707 N N . ALA A 1 89 ? 22.564 0.422 -9.447 1.00 81.31 89 ALA A N 1
ATOM 708 C CA . ALA A 1 89 ? 22.881 -1.002 -9.535 1.00 81.31 89 ALA A CA 1
ATOM 709 C C . ALA A 1 89 ? 22.992 -1.472 -10.996 1.00 81.31 89 ALA A C 1
ATOM 711 O O . ALA A 1 89 ? 23.986 -2.097 -11.370 1.00 81.31 89 ALA A O 1
ATOM 712 N N . GLY A 1 90 ? 22.035 -1.084 -11.846 1.00 80.06 90 GLY A N 1
ATOM 713 C CA . GLY A 1 90 ? 22.075 -1.365 -13.282 1.00 80.06 90 GLY A CA 1
ATOM 714 C C . GLY A 1 90 ? 23.301 -0.759 -13.973 1.00 80.06 90 GLY A C 1
ATOM 715 O O . GLY A 1 90 ? 23.941 -1.418 -14.792 1.00 80.06 90 GLY A O 1
ATOM 716 N N . TYR A 1 91 ? 23.683 0.467 -13.607 1.00 82.00 91 TYR A N 1
ATOM 717 C CA . TYR A 1 91 ? 24.895 1.108 -14.118 1.00 82.00 91 TYR A CA 1
ATOM 718 C C . TYR A 1 91 ? 26.172 0.344 -13.733 1.00 82.00 91 TYR A C 1
ATOM 720 O O . TYR A 1 91 ? 26.990 0.055 -14.605 1.00 82.00 91 TYR A O 1
ATOM 728 N N . PHE A 1 92 ? 26.336 -0.043 -12.462 1.00 80.69 92 PHE A N 1
ATOM 729 C CA . PHE A 1 92 ? 27.501 -0.820 -12.010 1.00 80.69 92 PHE A CA 1
ATOM 730 C C . PHE A 1 92 ? 27.592 -2.184 -12.695 1.00 80.69 92 PHE A C 1
ATOM 732 O O . PHE A 1 92 ? 28.675 -2.577 -13.134 1.00 80.69 92 PHE A O 1
ATOM 739 N N . LYS A 1 93 ? 26.451 -2.861 -12.858 1.00 80.19 93 LYS A N 1
ATOM 740 C CA . LYS A 1 93 ? 26.355 -4.125 -13.592 1.00 80.19 93 LYS A CA 1
ATOM 741 C C . LYS A 1 93 ? 26.820 -3.983 -15.041 1.00 80.19 93 LYS A C 1
ATOM 743 O O . LYS A 1 93 ? 27.598 -4.804 -15.516 1.00 80.19 93 LYS A O 1
ATOM 748 N N . ASN A 1 94 ? 26.408 -2.914 -15.724 1.00 82.94 94 ASN A N 1
ATOM 749 C CA . ASN A 1 94 ? 26.834 -2.636 -17.100 1.00 82.94 94 ASN A CA 1
ATOM 750 C C . ASN A 1 94 ? 28.337 -2.337 -17.220 1.00 82.94 94 ASN A C 1
ATOM 752 O O . ASN A 1 94 ? 28.915 -2.541 -18.284 1.00 82.94 94 ASN A O 1
ATOM 756 N N . LEU A 1 95 ? 28.975 -1.876 -16.141 1.00 83.75 95 LEU A N 1
ATOM 757 C CA . LEU A 1 95 ? 30.420 -1.657 -16.076 1.00 83.75 95 LEU A CA 1
ATOM 758 C C . LEU A 1 95 ? 31.218 -2.904 -15.654 1.00 83.75 95 LEU A C 1
ATOM 760 O O . LEU A 1 95 ? 32.443 -2.833 -15.588 1.00 83.75 95 LEU A O 1
ATOM 764 N N . GLY A 1 96 ? 30.558 -4.028 -15.350 1.00 80.06 96 GLY A N 1
ATOM 765 C CA . GLY A 1 96 ? 31.218 -5.248 -14.869 1.00 80.06 96 GLY A CA 1
ATOM 766 C C . GLY A 1 96 ? 31.871 -5.098 -13.490 1.00 80.06 96 GLY A C 1
ATOM 767 O O . GLY A 1 96 ? 32.792 -5.845 -13.164 1.00 80.06 96 GLY A O 1
ATOM 768 N N . LEU A 1 97 ? 31.436 -4.113 -12.700 1.00 75.88 97 LEU A N 1
ATOM 769 C CA . LEU A 1 97 ? 31.932 -3.874 -11.344 1.00 75.88 97 LEU A CA 1
ATOM 770 C C . LEU A 1 97 ? 31.211 -4.784 -10.341 1.00 75.88 97 LEU A C 1
ATOM 772 O O . LEU A 1 97 ? 30.101 -5.240 -10.621 1.00 75.88 97 LEU A O 1
ATOM 776 N N . GLU A 1 98 ? 31.839 -5.044 -9.181 1.00 63.78 98 GLU A N 1
ATOM 777 C CA . GLU A 1 98 ? 31.229 -5.850 -8.113 1.00 63.78 98 GLU A CA 1
ATOM 778 C C . GLU A 1 98 ? 29.801 -5.378 -7.839 1.00 63.78 98 GLU A C 1
ATOM 780 O O . GLU A 1 98 ? 29.538 -4.187 -7.634 1.00 63.78 98 GLU A O 1
ATOM 785 N N . GLU A 1 99 ? 28.876 -6.335 -7.871 1.00 60.75 99 GLU A N 1
ATOM 786 C CA . GLU A 1 99 ? 27.453 -6.073 -7.771 1.00 60.75 99 GLU A CA 1
ATOM 787 C C . GLU A 1 99 ? 27.166 -5.531 -6.366 1.00 60.75 99 GLU A C 1
ATOM 789 O O . GLU A 1 99 ? 27.120 -6.259 -5.370 1.00 60.75 99 GLU A O 1
ATOM 794 N N . ARG A 1 100 ? 26.987 -4.211 -6.257 1.00 62.06 100 ARG A N 1
ATOM 795 C CA . ARG A 1 100 ? 26.334 -3.641 -5.082 1.00 62.06 100 ARG A CA 1
ATOM 796 C C . ARG A 1 100 ? 24.981 -4.330 -4.974 1.00 62.06 100 ARG A C 1
ATOM 798 O O . ARG A 1 100 ? 24.241 -4.362 -5.952 1.00 62.06 100 ARG A O 1
ATOM 805 N N . SER A 1 101 ? 24.657 -4.873 -3.801 1.00 68.00 101 SER A N 1
ATOM 806 C CA . SER A 1 101 ? 23.358 -5.512 -3.588 1.00 68.00 101 SER A CA 1
ATOM 807 C C . SER A 1 101 ? 22.244 -4.479 -3.786 1.00 68.00 101 SER A C 1
ATOM 809 O O . SER A 1 101 ? 21.921 -3.726 -2.864 1.00 68.00 101 SER A O 1
ATOM 811 N N . GLU A 1 102 ? 21.663 -4.455 -4.991 1.00 70.31 102 GLU A N 1
ATOM 812 C CA . GLU A 1 102 ? 20.500 -3.641 -5.366 1.00 70.31 102 GLU A CA 1
ATOM 813 C C . GLU A 1 102 ? 19.409 -3.781 -4.305 1.00 70.31 102 GLU A C 1
ATOM 815 O O . GLU A 1 102 ? 18.880 -2.804 -3.780 1.00 70.31 102 GLU A O 1
ATOM 820 N N . MET A 1 103 ? 19.170 -5.027 -3.906 1.00 71.50 103 MET A N 1
ATOM 821 C CA . MET A 1 103 ? 18.233 -5.431 -2.869 1.00 71.50 103 MET A CA 1
ATOM 822 C C . MET A 1 103 ? 18.511 -4.742 -1.524 1.00 71.50 103 MET A C 1
ATOM 824 O O . MET A 1 103 ? 17.596 -4.204 -0.896 1.00 71.50 103 MET A O 1
ATOM 828 N N . GLY A 1 104 ? 19.775 -4.713 -1.090 1.00 76.06 104 GLY A N 1
ATOM 829 C CA . GLY A 1 104 ? 20.180 -4.047 0.146 1.00 76.06 104 GLY A CA 1
ATOM 830 C C . GLY A 1 104 ? 20.043 -2.523 0.086 1.00 76.06 104 GLY A C 1
ATOM 831 O O . GLY A 1 104 ? 19.672 -1.899 1.083 1.00 76.06 104 GLY A O 1
ATOM 832 N N . ASP A 1 105 ? 20.308 -1.910 -1.070 1.00 79.38 105 ASP A N 1
ATOM 833 C CA . ASP A 1 105 ? 20.114 -0.470 -1.271 1.00 79.38 105 ASP A CA 1
ATOM 834 C C . ASP A 1 105 ? 18.626 -0.087 -1.305 1.00 79.38 105 ASP A C 1
ATOM 836 O O . ASP A 1 105 ? 18.224 0.856 -0.621 1.00 79.38 105 ASP A O 1
ATOM 840 N N . VAL A 1 106 ? 17.780 -0.861 -1.990 1.00 81.31 106 VAL A N 1
ATOM 841 C CA . VAL A 1 106 ? 16.323 -0.640 -2.012 1.00 81.31 106 VAL A CA 1
ATOM 842 C C . VAL A 1 106 ? 15.725 -0.771 -0.607 1.00 81.31 106 VAL A C 1
ATOM 844 O O . VAL A 1 106 ? 14.929 0.075 -0.195 1.00 81.31 106 VAL A O 1
ATOM 847 N N . GLN A 1 107 ? 16.158 -1.758 0.182 1.00 80.81 107 GLN A N 1
ATOM 848 C CA . GLN A 1 107 ? 15.726 -1.901 1.577 1.00 80.81 107 GLN A CA 1
ATOM 849 C C . GLN A 1 107 ? 16.124 -0.686 2.441 1.00 80.81 107 GLN A C 1
ATOM 851 O O . GLN A 1 107 ? 15.322 -0.197 3.250 1.00 80.81 107 GLN A O 1
ATOM 856 N N . ARG A 1 108 ? 17.344 -0.155 2.266 1.00 82.00 108 ARG A N 1
ATOM 857 C CA . ARG A 1 108 ? 17.779 1.089 2.928 1.00 82.00 108 ARG A CA 1
ATOM 858 C C . ARG A 1 108 ? 16.911 2.277 2.513 1.00 82.00 108 ARG A C 1
ATOM 860 O O . ARG A 1 108 ? 16.538 3.079 3.373 1.00 82.00 108 ARG A O 1
ATOM 867 N N . SER A 1 109 ? 16.532 2.356 1.242 1.00 86.25 109 SER A N 1
ATOM 868 C CA . SER A 1 109 ? 15.644 3.395 0.717 1.00 86.25 109 SER A CA 1
ATOM 869 C C . SER A 1 109 ? 14.224 3.305 1.298 1.00 86.25 109 SER A C 1
ATOM 871 O O . SER A 1 109 ? 13.677 4.334 1.695 1.00 86.25 109 SER A O 1
ATOM 873 N N . CYS A 1 110 ? 13.657 2.106 1.495 1.00 83.62 110 CYS A N 1
ATOM 874 C CA . CYS A 1 110 ? 12.398 1.931 2.243 1.00 83.62 110 CYS A CA 1
ATOM 875 C C . CYS A 1 110 ? 12.507 2.470 3.682 1.00 83.62 110 CYS A C 1
ATOM 877 O O . CYS A 1 110 ? 11.640 3.198 4.164 1.00 83.62 110 CYS A O 1
ATOM 879 N N . SER A 1 111 ? 13.610 2.159 4.368 1.00 82.88 111 SER A N 1
ATOM 880 C CA . SER A 1 111 ? 13.889 2.663 5.720 1.00 82.88 111 SER A CA 1
ATOM 881 C C . SER A 1 111 ? 14.038 4.188 5.783 1.00 82.88 111 SER A C 1
ATOM 883 O O . SER A 1 111 ? 13.656 4.824 6.776 1.00 82.88 111 SER A O 1
ATOM 885 N N . PHE A 1 112 ? 14.608 4.788 4.739 1.00 84.44 112 PHE A N 1
ATOM 886 C CA . PHE A 1 112 ? 14.701 6.234 4.606 1.00 84.44 112 PHE A CA 1
ATOM 887 C C . PHE A 1 112 ? 13.320 6.862 4.385 1.00 84.44 112 PHE A C 1
ATOM 889 O O . PHE A 1 112 ? 12.967 7.791 5.112 1.00 84.44 112 PHE A O 1
ATOM 896 N N . ALA A 1 113 ? 12.501 6.306 3.488 1.00 85.75 113 ALA A N 1
ATOM 897 C CA . ALA A 1 113 ? 11.133 6.765 3.248 1.00 85.75 113 ALA A CA 1
ATOM 898 C C . ALA A 1 113 ? 10.287 6.752 4.534 1.00 85.75 113 ALA A C 1
ATOM 900 O O . ALA A 1 113 ? 9.645 7.752 4.855 1.00 85.75 113 ALA A O 1
ATOM 901 N N . ALA A 1 114 ? 10.380 5.693 5.346 1.00 83.62 114 ALA A N 1
ATOM 902 C CA . ALA A 1 114 ? 9.721 5.633 6.654 1.00 83.62 114 ALA A CA 1
ATOM 903 C C . ALA A 1 114 ? 10.151 6.784 7.585 1.00 83.62 114 ALA A C 1
ATOM 905 O O . ALA A 1 114 ? 9.331 7.352 8.300 1.00 83.62 114 ALA A O 1
ATOM 906 N N . THR A 1 115 ? 11.431 7.172 7.543 1.00 81.56 115 THR A N 1
ATOM 907 C CA . THR A 1 115 ? 11.962 8.307 8.322 1.00 81.56 115 THR A CA 1
ATOM 908 C C . THR A 1 115 ? 11.428 9.646 7.817 1.00 81.56 115 THR A C 1
ATOM 910 O O . THR A 1 115 ? 11.203 10.563 8.605 1.00 81.56 115 THR A O 1
ATOM 913 N N . VAL A 1 116 ? 11.227 9.782 6.506 1.00 83.06 116 VAL A N 1
ATOM 914 C CA . VAL A 1 116 ? 10.614 10.979 5.920 1.00 83.06 116 VAL A CA 1
ATOM 915 C C . VAL A 1 116 ? 9.161 11.103 6.379 1.00 83.06 116 VAL A C 1
ATOM 917 O O . VAL A 1 116 ? 8.785 12.171 6.858 1.00 83.06 116 VAL A O 1
ATOM 920 N N . ILE A 1 117 ? 8.380 10.017 6.313 1.00 84.31 117 ILE A N 1
ATOM 921 C CA . ILE A 1 117 ? 6.992 9.983 6.805 1.00 84.31 117 ILE A CA 1
ATOM 922 C C . ILE A 1 117 ? 6.941 10.393 8.281 1.00 84.31 117 ILE A C 1
ATOM 924 O O . ILE A 1 117 ? 6.200 11.307 8.635 1.00 84.31 117 ILE A O 1
ATOM 928 N N . ASP A 1 118 ? 7.769 9.768 9.120 1.00 82.19 118 ASP A N 1
ATOM 929 C CA . ASP A 1 118 ? 7.871 10.057 10.553 1.00 82.19 118 ASP A CA 1
ATOM 930 C C . ASP A 1 118 ? 8.134 11.546 10.832 1.00 82.19 118 ASP A C 1
ATOM 932 O O . ASP A 1 118 ? 7.410 12.195 11.590 1.00 82.19 118 ASP A O 1
ATOM 936 N N . ARG A 1 119 ? 9.115 12.142 10.143 1.00 81.31 119 ARG A N 1
ATOM 937 C CA . ARG A 1 119 ? 9.424 13.573 10.283 1.00 81.31 119 ARG A CA 1
ATOM 938 C C . ARG A 1 119 ? 8.272 14.468 9.833 1.00 81.31 119 ARG A C 1
ATOM 940 O O . ARG A 1 119 ? 7.975 15.452 10.511 1.00 81.31 119 ARG A O 1
ATOM 947 N N . MET A 1 120 ? 7.633 14.148 8.708 1.00 81.69 120 MET A N 1
ATOM 948 C CA . MET A 1 120 ? 6.512 14.934 8.183 1.00 81.69 120 MET A CA 1
ATOM 949 C C . MET A 1 120 ? 5.310 14.891 9.126 1.00 81.69 120 MET A C 1
ATOM 951 O O . MET A 1 120 ? 4.705 15.927 9.400 1.00 81.69 120 MET A O 1
ATOM 955 N N . LEU A 1 121 ? 4.999 13.718 9.671 1.00 79.50 121 LEU A N 1
ATOM 956 C CA . LEU A 1 121 ? 3.924 13.533 10.638 1.00 79.50 121 LEU A CA 1
ATOM 957 C C . LEU A 1 121 ? 4.233 14.201 11.989 1.00 79.50 121 LEU A C 1
ATOM 959 O O . LEU A 1 121 ? 3.375 14.886 12.556 1.00 79.50 121 LEU A O 1
ATOM 963 N N . SER A 1 122 ? 5.474 14.091 12.469 1.00 74.69 122 SER A N 1
ATOM 964 C CA . SER A 1 122 ? 5.941 14.720 13.713 1.00 74.69 122 SER A CA 1
ATOM 965 C C . SER A 1 122 ? 5.830 16.245 13.673 1.00 74.69 122 SER A C 1
ATOM 967 O O . SER A 1 122 ? 5.342 16.854 14.623 1.00 74.69 122 SER A O 1
ATOM 969 N N . GLN A 1 123 ? 6.180 16.881 12.549 1.00 73.44 123 GLN A N 1
ATOM 970 C CA . GLN A 1 123 ? 6.012 18.333 12.373 1.00 73.44 123 GLN A CA 1
ATOM 971 C C . GLN A 1 123 ? 4.549 18.797 12.463 1.00 73.44 123 GLN A C 1
ATOM 973 O O . GLN A 1 123 ? 4.280 19.965 12.760 1.00 73.44 123 GLN A O 1
ATOM 978 N N . LYS A 1 124 ? 3.594 17.900 12.199 1.00 67.94 124 LYS A N 1
ATOM 979 C CA . LYS A 1 124 ? 2.155 18.192 12.233 1.00 67.94 124 LYS A CA 1
ATOM 980 C C . LYS A 1 124 ? 1.526 17.928 13.593 1.00 67.94 124 LYS A C 1
ATOM 982 O O . LYS A 1 124 ? 0.496 18.524 13.910 1.00 67.94 124 LYS A O 1
ATOM 987 N N . ASN A 1 125 ? 2.161 17.120 14.434 1.00 64.44 125 ASN A N 1
ATOM 988 C CA . ASN A 1 125 ? 1.693 16.855 15.786 1.00 64.44 125 ASN A CA 1
ATOM 989 C C . ASN A 1 125 ? 2.230 17.883 16.804 1.00 64.44 125 ASN A C 1
ATOM 991 O O . ASN A 1 125 ? 2.894 17.536 17.777 1.00 64.44 125 ASN A O 1
ATOM 995 N N . LYS A 1 126 ? 1.900 19.168 16.612 1.00 54.81 126 LYS A N 1
ATOM 996 C CA . LYS A 1 126 ? 2.292 20.253 17.540 1.00 54.81 126 LYS A CA 1
ATOM 997 C C . LYS A 1 126 ? 1.742 20.090 18.968 1.00 54.81 126 LYS A C 1
ATOM 999 O O . LYS A 1 126 ? 2.182 20.800 19.863 1.00 54.81 126 LYS A O 1
ATOM 1004 N N . THR A 1 127 ? 0.782 19.188 19.178 1.00 50.81 127 THR A N 1
ATOM 1005 C CA . THR A 1 127 ? 0.101 18.954 20.460 1.00 50.81 127 THR A CA 1
ATOM 1006 C C . THR A 1 127 ? 0.612 17.725 21.218 1.00 50.81 127 THR A C 1
ATOM 1008 O O . THR A 1 127 ? 0.119 17.465 22.308 1.00 50.81 127 THR A O 1
ATOM 1011 N N . GLY A 1 128 ? 1.550 16.942 20.663 1.00 49.44 128 GLY A N 1
ATOM 1012 C CA . GLY A 1 128 ? 2.092 15.746 21.328 1.00 49.44 128 GLY A CA 1
ATOM 1013 C C . GLY A 1 128 ? 1.116 14.565 21.457 1.00 49.44 128 GLY A C 1
ATOM 1014 O O . GLY A 1 128 ? 1.426 13.601 22.140 1.00 49.44 128 GLY A O 1
ATOM 1015 N N . ALA A 1 129 ? -0.041 14.606 20.785 1.00 42.38 129 ALA A N 1
ATOM 1016 C CA . ALA A 1 129 ? -1.127 13.631 20.970 1.00 42.38 129 ALA A CA 1
ATOM 1017 C C . ALA A 1 129 ? -0.928 12.302 20.214 1.00 42.38 129 ALA A C 1
ATOM 1019 O O . ALA A 1 129 ? -1.536 11.302 20.578 1.00 42.38 129 ALA A O 1
ATOM 1020 N N . VAL A 1 130 ? -0.100 12.301 19.162 1.00 51.28 130 VAL A N 1
ATOM 1021 C CA . VAL A 1 130 ? 0.230 11.123 18.349 1.00 51.28 130 VAL A CA 1
ATOM 1022 C C . VAL A 1 130 ? 1.736 10.865 18.349 1.00 51.28 130 VAL A C 1
ATOM 1024 O O . VAL A 1 130 ? 2.513 11.634 17.779 1.00 51.28 130 VAL A O 1
ATOM 1027 N N . SER A 1 131 ? 2.162 9.774 18.967 1.00 50.91 131 SER A N 1
ATOM 1028 C CA . SER A 1 131 ? 3.569 9.371 18.955 1.00 50.91 131 SER A CA 1
ATOM 1029 C C . SER A 1 131 ? 3.843 8.468 17.753 1.00 50.91 131 SER A C 1
ATOM 1031 O O . SER A 1 131 ? 3.176 7.455 17.536 1.00 50.91 131 SER A O 1
ATOM 1033 N N . TYR A 1 132 ? 4.828 8.859 16.950 1.00 55.12 132 TYR A N 1
ATOM 1034 C CA . TYR A 1 132 ? 5.251 8.138 15.755 1.00 55.12 132 TYR A CA 1
ATOM 1035 C C . TYR A 1 132 ? 6.467 7.297 16.117 1.00 55.12 132 TYR A C 1
ATOM 1037 O O . TYR A 1 132 ? 7.481 7.816 16.583 1.00 55.12 132 TYR A O 1
ATOM 1045 N N . CYS A 1 133 ? 6.357 5.981 15.960 1.00 50.41 133 CYS A N 1
ATOM 1046 C CA . CYS A 1 133 ? 7.464 5.086 16.254 1.00 50.41 133 CYS A CA 1
ATOM 1047 C C . CYS A 1 133 ? 7.945 4.448 14.958 1.00 50.41 133 CYS A C 1
ATOM 1049 O O . CYS A 1 133 ? 7.273 3.588 14.382 1.00 50.41 133 CYS A O 1
ATOM 1051 N N . ARG A 1 134 ? 9.132 4.862 14.504 1.00 52.16 134 ARG A N 1
ATOM 1052 C CA . ARG A 1 134 ? 9.901 4.068 13.550 1.00 52.16 134 ARG A CA 1
ATOM 1053 C C . ARG A 1 134 ? 10.369 2.818 14.281 1.00 52.16 134 ARG A C 1
ATOM 1055 O O . ARG A 1 134 ? 11.306 2.873 15.080 1.00 52.16 134 ARG A O 1
ATOM 1062 N N . LEU A 1 135 ? 9.744 1.689 13.981 1.00 53.09 135 LEU A N 1
ATOM 1063 C CA . LEU A 1 135 ? 10.114 0.424 14.598 1.00 53.09 135 LEU A CA 1
ATOM 1064 C C . LEU A 1 135 ? 11.431 -0.055 13.989 1.00 53.09 135 LEU A C 1
ATOM 1066 O O . LEU A 1 135 ? 11.485 -0.541 12.863 1.00 53.09 135 LEU A O 1
ATOM 1070 N N . ARG A 1 136 ? 12.526 0.172 14.724 1.00 43.94 136 ARG A N 1
ATOM 1071 C CA . ARG A 1 136 ? 13.851 -0.384 14.411 1.00 43.94 136 ARG A CA 1
ATOM 1072 C C . ARG A 1 136 ? 14.035 -1.800 14.966 1.00 43.94 136 ARG A C 1
ATOM 1074 O O . ARG A 1 136 ? 14.949 -2.479 14.523 1.00 43.94 136 ARG A O 1
ATOM 1081 N N . ASN A 1 137 ? 13.171 -2.223 15.892 1.00 42.62 137 ASN A N 1
ATOM 1082 C CA . ASN A 1 137 ? 13.177 -3.547 16.511 1.00 42.62 137 ASN A CA 1
ATOM 1083 C C . ASN A 1 137 ? 11.839 -4.261 16.292 1.00 42.62 137 ASN A C 1
ATOM 1085 O O . ASN A 1 137 ? 10.776 -3.638 16.325 1.00 42.62 137 ASN A O 1
ATOM 1089 N N . SER A 1 138 ? 11.925 -5.578 16.113 1.00 46.69 138 SER A N 1
ATOM 1090 C CA . SER A 1 138 ? 10.829 -6.540 15.933 1.00 46.69 138 SER A CA 1
ATOM 1091 C C . SER A 1 138 ? 9.782 -6.541 17.051 1.00 46.69 138 SER A C 1
ATOM 1093 O O . SER A 1 138 ? 8.646 -6.947 16.819 1.00 46.69 138 SER A O 1
ATOM 1095 N N . ASP A 1 139 ? 10.142 -6.074 18.245 1.00 51.00 139 ASP A N 1
ATOM 1096 C CA . ASP A 1 139 ? 9.393 -6.374 19.471 1.00 51.00 139 ASP A CA 1
ATOM 1097 C C . ASP A 1 139 ? 8.121 -5.529 19.636 1.00 51.00 139 ASP A C 1
ATOM 1099 O O . ASP A 1 139 ? 7.181 -5.921 20.324 1.00 51.00 139 ASP A O 1
ATOM 1103 N N . TYR A 1 140 ? 8.033 -4.378 18.966 1.00 54.91 140 TYR A N 1
ATOM 1104 C CA . TYR A 1 140 ? 6.924 -3.446 19.185 1.00 54.91 140 TYR A CA 1
ATOM 1105 C C . TYR A 1 140 ? 5.634 -3.831 18.444 1.00 54.91 140 TYR A C 1
ATOM 1107 O O . TYR A 1 140 ? 4.552 -3.470 18.890 1.00 54.91 140 TYR A O 1
ATOM 1115 N N . LEU A 1 141 ? 5.709 -4.588 17.342 1.00 58.44 141 LEU A N 1
ATOM 1116 C CA . LEU A 1 141 ? 4.498 -5.130 16.704 1.00 58.44 141 LEU A CA 1
ATOM 1117 C C . LEU A 1 141 ? 3.869 -6.244 17.547 1.00 58.44 141 LEU 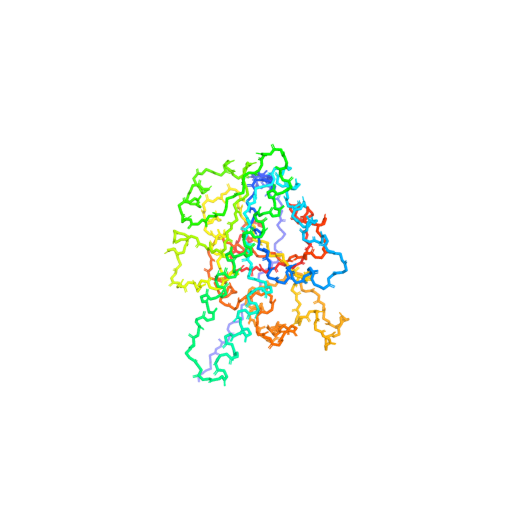A C 1
ATOM 1119 O O . LEU A 1 141 ? 2.646 -6.321 17.620 1.00 58.44 141 LEU A O 1
ATOM 1123 N N . GLY A 1 142 ? 4.696 -7.026 18.254 1.00 55.19 142 GLY A N 1
ATOM 1124 C CA . GLY A 1 142 ? 4.235 -7.922 19.318 1.00 55.19 142 GLY A CA 1
ATOM 1125 C C . GLY A 1 142 ? 3.444 -7.160 20.385 1.00 55.19 142 GLY A C 1
ATOM 1126 O O . GLY A 1 142 ? 2.345 -7.577 20.736 1.00 55.19 142 GLY A O 1
ATOM 1127 N N . ASN A 1 143 ? 3.942 -5.986 20.792 1.00 59.00 143 ASN A N 1
ATOM 1128 C CA . ASN A 1 143 ? 3.251 -5.111 21.744 1.00 59.00 143 ASN A CA 1
ATOM 1129 C C . ASN A 1 143 ? 1.960 -4.487 21.178 1.00 59.00 143 ASN A C 1
ATOM 1131 O O . ASN A 1 143 ? 0.978 -4.386 21.904 1.00 59.00 143 ASN A O 1
ATOM 1135 N N . ILE A 1 144 ? 1.924 -4.109 19.892 1.00 60.25 144 ILE A N 1
ATOM 1136 C CA . ILE A 1 144 ? 0.708 -3.603 19.221 1.00 60.25 144 ILE A CA 1
ATOM 1137 C C . ILE A 1 144 ? -0.379 -4.683 19.156 1.00 60.25 144 ILE A C 1
ATOM 1139 O O . ILE A 1 144 ? -1.549 -4.376 19.367 1.00 60.25 144 ILE A O 1
ATOM 1143 N N . ALA A 1 145 ? -0.007 -5.939 18.890 1.00 55.56 145 ALA A N 1
ATOM 1144 C CA . ALA A 1 145 ? -0.957 -7.051 18.879 1.00 55.56 145 ALA A CA 1
ATOM 1145 C C . ALA A 1 145 ? -1.427 -7.465 20.279 1.00 55.56 145 ALA A C 1
ATOM 1147 O O . ALA A 1 145 ? -2.512 -8.022 20.409 1.00 55.56 145 ALA A O 1
ATOM 1148 N N . SER A 1 146 ? -0.637 -7.212 21.327 1.00 57.69 146 SER A N 1
ATOM 1149 C CA . SER A 1 146 ? -1.064 -7.444 22.712 1.00 57.69 146 SER A CA 1
ATOM 1150 C C . SER A 1 146 ? -1.821 -6.262 23.327 1.00 57.69 146 SER A C 1
ATOM 1152 O O . SER A 1 146 ? -2.620 -6.465 24.235 1.00 57.69 146 SER A O 1
ATOM 1154 N N . ASP A 1 147 ? -1.586 -5.038 22.846 1.00 64.62 147 ASP A N 1
ATOM 1155 C CA . ASP A 1 147 ? -2.214 -3.809 23.334 1.00 64.62 147 ASP A CA 1
ATOM 1156 C C . ASP A 1 147 ? -2.654 -2.909 22.171 1.00 64.62 147 ASP A C 1
ATOM 1158 O O . ASP A 1 147 ? -2.047 -1.882 21.844 1.00 64.62 147 ASP A O 1
ATOM 1162 N N . PHE A 1 148 ? -3.779 -3.282 21.563 1.00 68.50 148 PHE A N 1
ATOM 1163 C CA . PHE A 1 148 ? -4.416 -2.519 20.489 1.00 68.50 148 PHE A CA 1
ATOM 1164 C C . PHE A 1 148 ? -4.833 -1.105 20.910 1.00 68.50 148 PHE A C 1
ATOM 1166 O O . PHE A 1 148 ? -5.055 -0.255 20.046 1.00 68.50 148 PHE A O 1
ATOM 1173 N N . THR A 1 149 ? -4.940 -0.820 22.214 1.00 70.12 149 THR A N 1
ATOM 1174 C CA . THR A 1 149 ? -5.293 0.524 22.688 1.00 70.12 149 THR A CA 1
ATOM 1175 C C . THR A 1 149 ? -4.166 1.526 22.452 1.00 70.12 149 THR A C 1
ATOM 1177 O O . THR A 1 149 ? -4.437 2.717 22.286 1.00 70.12 149 THR A O 1
ATOM 1180 N N . SER A 1 150 ? -2.923 1.049 22.309 1.00 75.75 150 SER A N 1
ATOM 1181 C CA . SER A 1 150 ? -1.782 1.871 21.896 1.00 75.75 150 SER A CA 1
ATOM 1182 C C . SER A 1 150 ? -2.005 2.553 20.539 1.00 75.75 150 SER A C 1
ATOM 1184 O O . SER A 1 150 ? -1.586 3.698 20.358 1.00 75.75 150 SER A O 1
ATOM 1186 N N . LEU A 1 151 ? -2.756 1.927 19.620 1.00 82.31 151 LEU A N 1
ATOM 1187 C CA . LEU A 1 151 ? -3.103 2.507 18.315 1.00 82.31 151 LEU A CA 1
ATOM 1188 C C . LEU A 1 151 ? -4.054 3.707 18.417 1.00 82.31 151 LEU A C 1
ATOM 1190 O O . LEU A 1 151 ? -4.173 4.460 17.455 1.00 82.31 151 LEU A O 1
ATOM 1194 N N . ASN A 1 152 ? -4.703 3.937 19.564 1.00 80.44 152 ASN A N 1
ATOM 1195 C CA . ASN A 1 152 ? -5.517 5.139 19.776 1.00 80.44 152 ASN A CA 1
ATOM 1196 C C . ASN A 1 152 ? -4.653 6.398 19.958 1.00 80.44 152 ASN A C 1
ATOM 1198 O O . ASN A 1 152 ? -5.120 7.509 19.730 1.00 80.44 152 ASN A O 1
ATOM 1202 N N . SER A 1 153 ? -3.396 6.237 20.379 1.00 76.31 153 SER A N 1
ATOM 1203 C CA . SER A 1 153 ? -2.467 7.335 20.685 1.00 76.31 153 SER A CA 1
ATOM 1204 C C . SER A 1 153 ? -1.184 7.299 19.849 1.00 76.31 153 SER A C 1
ATOM 1206 O O . SER A 1 153 ? -0.366 8.217 19.925 1.00 76.31 153 SER A O 1
ATOM 1208 N N . HIS A 1 154 ? -0.996 6.262 19.030 1.00 81.94 154 HIS A N 1
ATOM 1209 C CA . HIS A 1 154 ? 0.203 6.056 18.223 1.00 81.94 154 HIS A CA 1
ATOM 1210 C C . HIS A 1 154 ? -0.156 5.598 16.810 1.00 81.94 154 HIS A C 1
ATOM 1212 O O . HIS A 1 154 ? -1.072 4.802 16.618 1.00 81.94 154 HIS A O 1
ATOM 1218 N N . ILE A 1 155 ? 0.622 6.058 15.827 1.00 85.00 155 ILE A N 1
ATOM 1219 C CA . ILE A 1 155 ? 0.591 5.530 14.458 1.00 85.00 155 ILE A CA 1
ATOM 1220 C C . ILE A 1 155 ? 1.959 4.888 14.177 1.00 85.00 155 ILE A C 1
ATOM 1222 O O . ILE A 1 155 ? 2.933 5.613 13.943 1.00 85.00 155 ILE A O 1
ATOM 1226 N N . PRO A 1 156 ? 2.085 3.549 14.227 1.00 85.44 156 PRO A N 1
ATOM 1227 C CA . PRO A 1 156 ? 3.334 2.865 13.905 1.00 85.44 156 PRO A CA 1
ATOM 1228 C C . PRO A 1 156 ? 3.683 3.001 12.420 1.00 85.44 156 PRO A C 1
ATOM 1230 O O . PRO A 1 156 ? 2.810 2.909 11.555 1.00 85.44 156 PRO A O 1
ATOM 1233 N N . ILE A 1 157 ? 4.976 3.191 12.134 1.00 85.75 157 ILE A N 1
ATOM 1234 C CA . ILE A 1 157 ? 5.511 3.318 10.772 1.00 85.75 157 ILE A CA 1
ATOM 1235 C C . ILE A 1 157 ? 6.572 2.239 10.553 1.00 85.75 157 ILE A C 1
ATOM 1237 O O . ILE A 1 157 ? 7.593 2.198 11.248 1.00 85.75 157 ILE A O 1
ATOM 1241 N N . LEU A 1 158 ? 6.341 1.376 9.566 1.00 83.56 158 LEU A N 1
ATOM 1242 C CA . LEU A 1 158 ? 7.135 0.178 9.302 1.00 83.56 158 LEU A CA 1
ATOM 1243 C C . LEU A 1 158 ? 7.652 0.160 7.860 1.00 83.56 158 LEU A C 1
ATOM 1245 O O . LEU A 1 158 ? 6.892 0.296 6.905 1.00 83.56 158 LEU A O 1
ATOM 1249 N N . ALA A 1 159 ? 8.958 -0.048 7.696 1.00 80.56 159 ALA A N 1
ATOM 1250 C CA . ALA A 1 159 ? 9.560 -0.257 6.376 1.00 80.56 159 ALA A CA 1
ATOM 1251 C C . ALA A 1 159 ? 9.542 -1.737 5.951 1.00 80.56 159 ALA A C 1
ATOM 1253 O O . ALA A 1 159 ? 9.486 -2.035 4.762 1.00 80.56 159 ALA A O 1
ATOM 1254 N N . THR A 1 160 ? 9.592 -2.649 6.923 1.00 81.94 160 THR A N 1
ATOM 1255 C CA . THR A 1 160 ? 9.590 -4.106 6.738 1.00 81.94 160 THR A CA 1
ATOM 1256 C C . THR A 1 160 ? 8.727 -4.755 7.812 1.00 81.94 160 THR A C 1
ATOM 1258 O O . THR A 1 160 ? 8.583 -4.203 8.907 1.00 81.94 160 THR A O 1
ATOM 1261 N N . ALA A 1 161 ? 8.191 -5.940 7.529 1.00 82.44 161 ALA A N 1
ATOM 1262 C CA . ALA A 1 161 ? 7.544 -6.762 8.538 1.00 82.44 161 ALA A CA 1
ATOM 1263 C C . ALA A 1 161 ? 8.568 -7.154 9.622 1.00 82.44 161 ALA A C 1
ATOM 1265 O O . ALA A 1 161 ? 9.749 -7.345 9.318 1.00 82.44 161 ALA A O 1
ATOM 1266 N N . PRO A 1 162 ? 8.168 -7.266 10.894 1.00 76.88 162 PRO A N 1
ATOM 1267 C CA . PRO A 1 162 ? 9.044 -7.753 11.951 1.00 76.88 162 PRO A CA 1
ATOM 1268 C C . PRO A 1 162 ? 9.301 -9.252 11.764 1.00 76.88 162 PRO A C 1
ATOM 1270 O O . PRO A 1 162 ? 8.495 -9.958 11.161 1.00 76.88 162 PRO A O 1
ATOM 1273 N N . GLN A 1 163 ? 10.400 -9.755 12.328 1.00 76.12 163 GLN A N 1
ATOM 1274 C CA . GLN A 1 163 ? 10.750 -11.178 12.237 1.00 76.12 163 GLN A CA 1
ATOM 1275 C C . GLN A 1 163 ? 9.655 -12.097 12.789 1.00 76.12 163 GLN A C 1
ATOM 1277 O O . GLN A 1 163 ? 9.403 -13.144 12.212 1.00 76.12 163 GLN A O 1
ATOM 1282 N N . THR A 1 164 ? 8.968 -11.687 13.857 1.00 74.69 164 THR A N 1
ATOM 1283 C CA . THR A 1 164 ? 7.856 -12.442 14.452 1.00 74.69 164 THR A CA 1
ATOM 1284 C C . THR A 1 164 ? 6.691 -12.633 13.490 1.00 74.69 164 THR A C 1
ATOM 1286 O O . THR A 1 164 ? 6.127 -13.715 13.449 1.00 74.69 164 THR A O 1
ATOM 1289 N N . ALA A 1 165 ? 6.357 -11.614 12.694 1.00 78.12 165 ALA A N 1
ATOM 1290 C CA . ALA A 1 165 ? 5.323 -11.737 11.673 1.00 78.12 165 ALA A CA 1
ATOM 1291 C C . ALA A 1 165 ? 5.816 -12.536 10.464 1.00 78.12 165 ALA A C 1
ATOM 1293 O O . ALA A 1 165 ? 5.042 -13.267 9.871 1.00 78.12 165 ALA A O 1
ATOM 1294 N N . GLN A 1 166 ? 7.099 -12.424 10.107 1.00 77.00 166 GLN A N 1
ATOM 1295 C CA . GLN A 1 166 ? 7.687 -13.192 9.003 1.00 77.00 166 GLN A CA 1
ATOM 1296 C C . GLN A 1 166 ? 7.859 -14.684 9.329 1.00 77.00 166 GLN A C 1
ATOM 1298 O O . GLN A 1 166 ? 7.842 -15.493 8.410 1.00 77.00 166 GLN A O 1
ATOM 1303 N N . ALA A 1 167 ? 8.016 -15.055 10.605 1.00 74.94 167 ALA A N 1
ATOM 1304 C CA . ALA A 1 167 ? 8.252 -16.437 11.037 1.00 74.94 167 ALA A CA 1
ATOM 1305 C C . ALA A 1 167 ? 7.109 -17.398 10.668 1.00 74.94 167 ALA A C 1
ATOM 1307 O O . ALA A 1 167 ? 7.353 -18.587 10.475 1.00 74.94 167 ALA A O 1
ATOM 1308 N N . ASP A 1 168 ? 5.890 -16.874 10.530 1.00 72.69 168 ASP A N 1
ATOM 1309 C CA . ASP A 1 168 ? 4.701 -17.641 10.151 1.00 72.69 168 ASP A CA 1
ATOM 1310 C C . ASP A 1 168 ? 4.635 -17.926 8.631 1.00 72.69 168 ASP A C 1
ATOM 1312 O O . ASP A 1 168 ? 3.763 -18.668 8.171 1.00 72.69 168 ASP A O 1
ATOM 1316 N N . TYR A 1 169 ? 5.567 -17.376 7.839 1.00 74.06 169 TYR A N 1
ATOM 1317 C CA . TYR A 1 169 ? 5.604 -17.493 6.380 1.00 74.06 169 TYR A CA 1
ATOM 1318 C C . TYR A 1 169 ? 6.815 -18.308 5.917 1.00 74.06 169 TYR A C 1
ATOM 1320 O O . TYR A 1 169 ? 7.956 -18.051 6.291 1.00 74.06 169 TYR A O 1
ATOM 1328 N N . VAL A 1 170 ? 6.560 -19.296 5.052 1.00 55.81 170 VAL A N 1
ATOM 1329 C CA . VAL A 1 170 ? 7.576 -20.236 4.530 1.00 55.81 170 VAL A CA 1
ATOM 1330 C C . VAL A 1 170 ? 8.565 -19.550 3.578 1.00 55.81 170 VAL A C 1
ATOM 1332 O O . VAL A 1 170 ? 9.695 -20.006 3.403 1.00 55.81 170 VAL A O 1
ATOM 1335 N N . LEU A 1 171 ? 8.162 -18.432 2.973 1.00 57.97 171 LEU A N 1
ATOM 1336 C CA . LEU A 1 171 ? 8.991 -17.661 2.057 1.00 57.97 171 LEU A CA 1
ATOM 1337 C C . LEU A 1 171 ? 9.833 -16.651 2.835 1.00 57.97 171 LEU A C 1
ATOM 1339 O O . LEU A 1 171 ? 9.298 -15.780 3.525 1.00 57.97 171 LEU A O 1
ATOM 1343 N N . SER A 1 172 ? 11.157 -16.698 2.652 1.00 62.84 172 SER A N 1
ATOM 1344 C CA . SER A 1 172 ? 12.029 -15.586 3.028 1.00 62.84 172 SER A CA 1
ATOM 1345 C C . SER A 1 172 ? 11.658 -14.377 2.168 1.00 62.84 172 SER A C 1
ATOM 1347 O O . SER A 1 172 ? 12.174 -14.211 1.061 1.00 62.84 172 SER A O 1
ATOM 1349 N N . THR A 1 173 ? 10.714 -13.563 2.642 1.00 67.69 173 THR A N 1
ATOM 1350 C CA . THR A 1 173 ? 10.262 -12.386 1.901 1.00 67.69 173 THR A CA 1
ATOM 1351 C C . THR A 1 173 ? 11.443 -11.438 1.764 1.00 67.69 173 THR A C 1
ATOM 1353 O O . THR A 1 173 ? 11.981 -10.982 2.781 1.00 67.69 173 THR A O 1
ATOM 1356 N N . PRO A 1 174 ? 11.885 -11.132 0.535 1.00 72.88 174 PRO A N 1
ATOM 1357 C CA . PRO A 1 174 ? 13.071 -10.322 0.375 1.00 72.88 174 PRO A CA 1
ATOM 1358 C C . PRO A 1 174 ? 12.900 -8.955 1.041 1.00 72.88 174 PRO A C 1
ATOM 1360 O O . PRO A 1 174 ? 11.836 -8.339 0.973 1.00 72.88 174 PRO A O 1
ATOM 1363 N N . GLY A 1 175 ? 13.954 -8.448 1.685 1.00 69.19 175 GLY A N 1
ATOM 1364 C CA . GLY A 1 175 ? 13.900 -7.175 2.420 1.00 69.19 175 GLY A CA 1
ATOM 1365 C C . GLY A 1 175 ? 13.509 -5.964 1.560 1.00 69.19 175 GLY A C 1
ATOM 1366 O O . GLY A 1 175 ? 13.051 -4.955 2.090 1.00 69.19 175 GLY A O 1
ATOM 1367 N N . PHE A 1 176 ? 13.666 -6.068 0.238 1.00 72.81 176 PHE A N 1
ATOM 1368 C CA . PHE A 1 176 ? 13.302 -5.033 -0.729 1.00 72.81 176 PHE A CA 1
ATOM 1369 C C . PHE A 1 176 ? 11.827 -5.070 -1.159 1.00 72.81 176 PHE A C 1
ATOM 1371 O O . PHE A 1 176 ? 11.340 -4.061 -1.664 1.00 72.81 176 PHE A O 1
ATOM 1378 N N . ALA A 1 177 ? 11.120 -6.188 -0.949 1.00 85.81 177 ALA A N 1
ATOM 1379 C CA . ALA A 1 177 ? 9.747 -6.407 -1.408 1.00 85.81 177 ALA A CA 1
ATOM 1380 C C . ALA A 1 177 ? 8.725 -5.753 -0.460 1.00 85.81 177 ALA A C 1
ATOM 1382 O O . ALA A 1 177 ? 8.016 -6.406 0.310 1.00 85.81 177 ALA A O 1
ATOM 1383 N N . SER A 1 178 ? 8.713 -4.421 -0.442 1.00 90.00 178 SER A N 1
ATOM 1384 C CA . SER A 1 178 ? 7.954 -3.621 0.525 1.00 90.00 178 SER A CA 1
ATOM 1385 C C . SER A 1 178 ? 6.438 -3.858 0.481 1.00 90.00 178 SER A C 1
ATOM 1387 O O . SER A 1 178 ? 5.752 -3.679 1.496 1.00 90.00 178 SER A O 1
ATOM 1389 N N . ASP A 1 179 ? 5.901 -4.237 -0.680 1.00 93.38 179 ASP A N 1
ATOM 1390 C CA . ASP A 1 179 ? 4.483 -4.544 -0.829 1.00 93.38 179 ASP A CA 1
ATOM 1391 C C . ASP A 1 179 ? 4.166 -5.892 -0.149 1.00 93.38 179 ASP A C 1
ATOM 1393 O O . ASP A 1 179 ? 3.182 -5.978 0.589 1.00 93.38 179 ASP A O 1
ATOM 1397 N N . ALA A 1 180 ? 5.056 -6.886 -0.264 1.00 91.94 180 ALA A N 1
ATOM 1398 C CA . ALA A 1 180 ? 4.927 -8.180 0.414 1.00 91.94 180 ALA A CA 1
ATOM 1399 C C . ALA A 1 180 ? 5.000 -8.027 1.941 1.00 91.94 180 ALA A C 1
ATOM 1401 O O . ALA A 1 180 ? 4.149 -8.544 2.661 1.00 91.94 180 ALA A O 1
ATOM 1402 N N . HIS A 1 181 ? 5.931 -7.209 2.446 1.00 90.38 181 HIS A N 1
ATOM 1403 C CA . HIS A 1 181 ? 6.002 -6.880 3.879 1.00 90.38 181 HIS A CA 1
ATOM 1404 C C . HIS A 1 181 ? 4.701 -6.263 4.413 1.00 90.38 181 HIS A C 1
ATOM 1406 O O . HIS A 1 181 ? 4.313 -6.528 5.548 1.00 90.38 181 HIS A O 1
ATOM 1412 N N . SER A 1 182 ? 4.004 -5.459 3.605 1.00 94.25 182 SER A N 1
ATOM 1413 C CA . SER A 1 182 ? 2.727 -4.851 4.010 1.00 94.25 182 SER A CA 1
ATOM 1414 C C . SER A 1 182 ? 1.600 -5.881 4.108 1.00 94.25 182 SER A C 1
ATOM 1416 O O . SER A 1 182 ? 0.759 -5.776 4.999 1.00 94.25 182 SER A O 1
ATOM 1418 N N . ILE A 1 183 ? 1.610 -6.889 3.230 1.00 95.12 183 ILE A N 1
ATOM 1419 C CA . ILE A 1 183 ? 0.673 -8.018 3.269 1.00 95.12 183 ILE A CA 1
ATOM 1420 C C . ILE A 1 183 ? 0.919 -8.878 4.508 1.00 95.12 183 ILE A C 1
ATOM 1422 O O . ILE A 1 183 ? -0.035 -9.143 5.231 1.00 95.12 183 ILE A O 1
ATOM 1426 N N . ILE A 1 184 ? 2.178 -9.220 4.808 1.00 91.88 184 ILE A N 1
ATOM 1427 C CA . ILE A 1 184 ? 2.550 -9.972 6.021 1.00 91.88 184 ILE A CA 1
ATOM 1428 C C . ILE A 1 184 ? 2.035 -9.265 7.273 1.00 91.88 184 ILE A C 1
ATOM 1430 O O . ILE A 1 184 ? 1.406 -9.888 8.121 1.00 91.88 184 ILE A O 1
ATOM 1434 N N . ILE A 1 185 ? 2.272 -7.953 7.388 1.00 90.38 185 ILE A N 1
ATOM 1435 C CA . ILE A 1 185 ? 1.804 -7.165 8.536 1.00 90.38 185 ILE A CA 1
ATOM 1436 C C . ILE A 1 185 ? 0.275 -7.222 8.642 1.00 90.38 185 ILE A C 1
ATOM 1438 O O . ILE A 1 185 ? -0.252 -7.438 9.731 1.00 90.38 185 ILE A O 1
ATOM 1442 N N . ALA A 1 186 ? -0.438 -7.016 7.533 1.00 93.75 186 ALA A N 1
ATOM 1443 C CA . ALA A 1 186 ? -1.895 -6.971 7.541 1.00 93.75 186 ALA A CA 1
ATOM 1444 C C . ALA A 1 186 ? -2.529 -8.332 7.857 1.00 93.75 186 ALA A C 1
ATOM 1446 O O . ALA A 1 186 ? -3.453 -8.388 8.664 1.00 93.75 186 ALA A O 1
ATOM 1447 N N . ASP A 1 187 ? -2.024 -9.418 7.274 1.00 93.06 187 ASP A N 1
ATOM 1448 C CA . ASP A 1 187 ? -2.520 -10.769 7.541 1.00 93.06 187 ASP A CA 1
ATOM 1449 C C . ASP A 1 187 ? -2.198 -11.229 8.970 1.00 93.06 187 ASP A C 1
ATOM 1451 O O . ASP A 1 187 ? -3.079 -11.726 9.670 1.00 93.06 187 ASP A O 1
ATOM 1455 N N . TRP A 1 188 ? -0.984 -10.954 9.456 1.00 89.56 188 TRP A N 1
ATOM 1456 C CA . TRP A 1 188 ? -0.585 -11.266 10.831 1.00 89.56 188 TRP A CA 1
ATOM 1457 C C . TRP A 1 188 ? -1.447 -10.543 11.878 1.00 89.56 188 TRP A C 1
ATOM 1459 O O . TRP A 1 188 ? -1.796 -11.119 12.913 1.00 89.56 188 TRP A O 1
ATOM 1469 N N . LEU A 1 189 ? -1.820 -9.285 11.605 1.00 89.00 189 LEU A N 1
ATOM 1470 C CA . LEU A 1 189 ? -2.780 -8.539 12.421 1.00 89.00 189 LEU A CA 1
ATOM 1471 C C . LEU A 1 189 ? -4.197 -9.117 12.293 1.00 89.00 189 LEU A C 1
ATOM 1473 O O . LEU A 1 189 ? -4.899 -9.191 13.297 1.00 89.00 189 LEU A O 1
ATOM 1477 N N . ALA A 1 190 ? -4.615 -9.535 11.094 1.00 90.94 190 ALA A N 1
ATOM 1478 C CA . ALA A 1 190 ? -5.945 -10.095 10.848 1.00 90.94 190 ALA A CA 1
ATOM 1479 C C . ALA A 1 190 ? -6.175 -11.409 11.605 1.00 90.94 190 ALA A C 1
ATOM 1481 O O . ALA A 1 190 ? -7.262 -11.617 12.135 1.00 90.94 190 ALA A O 1
ATOM 1482 N N . GLU A 1 191 ? -5.145 -12.248 11.735 1.00 88.75 191 GLU A N 1
ATOM 1483 C CA . GLU A 1 191 ? -5.194 -13.467 12.555 1.00 88.75 191 GLU A CA 1
ATOM 1484 C C . GLU A 1 191 ? -5.500 -13.169 14.034 1.00 88.75 191 GLU A C 1
ATOM 1486 O O . GLU A 1 191 ? -6.166 -13.944 14.720 1.00 88.75 191 GLU A O 1
ATOM 1491 N N . ARG A 1 192 ? -4.999 -12.037 14.542 1.00 84.94 192 ARG A N 1
ATOM 1492 C CA . ARG A 1 192 ? -4.988 -11.704 15.976 1.00 84.94 192 ARG A CA 1
ATOM 1493 C C . ARG A 1 192 ? -6.057 -10.697 16.380 1.00 84.94 192 ARG A C 1
ATOM 1495 O O . ARG A 1 192 ? -6.279 -10.503 17.574 1.00 84.94 192 ARG A O 1
ATOM 1502 N N . TYR A 1 193 ? -6.709 -10.049 15.418 1.00 82.50 193 TYR A N 1
ATOM 1503 C CA . TYR A 1 193 ? -7.619 -8.945 15.681 1.00 82.50 193 TYR A CA 1
ATOM 1504 C C . TYR A 1 193 ? -8.981 -9.112 15.005 1.00 82.50 193 TYR A C 1
ATOM 1506 O O . TYR A 1 193 ? -9.134 -8.981 13.792 1.00 82.50 193 TYR A O 1
ATOM 1514 N N . ASN A 1 194 ? -10.006 -9.292 15.835 1.00 76.94 194 ASN A N 1
ATOM 1515 C CA . ASN A 1 194 ? -11.420 -9.234 15.472 1.00 76.94 194 ASN A CA 1
ATOM 1516 C C . ASN A 1 194 ? -11.969 -7.911 16.045 1.00 76.94 194 ASN A C 1
ATOM 1518 O O . ASN A 1 194 ? -11.901 -7.758 17.267 1.00 76.94 194 ASN A O 1
ATOM 1522 N N . PRO A 1 195 ? -12.408 -6.914 15.245 1.00 76.75 195 PRO A N 1
ATOM 1523 C CA . PRO A 1 195 ? -13.323 -7.040 14.096 1.00 76.75 195 PRO A CA 1
ATOM 1524 C C . PRO A 1 195 ? -12.711 -6.988 12.683 1.00 76.75 195 PRO A C 1
ATOM 1526 O O . PRO A 1 195 ? -13.439 -6.814 11.701 1.00 76.75 195 PRO A O 1
ATOM 1529 N N . GLY A 1 196 ? -11.392 -7.137 12.553 1.00 86.81 196 GLY A N 1
ATOM 1530 C CA . GLY A 1 196 ? -10.720 -7.330 11.266 1.00 86.81 196 GLY A CA 1
ATOM 1531 C C . GLY A 1 196 ? -9.797 -6.191 10.833 1.00 86.81 196 GLY A C 1
ATOM 1532 O O . GLY A 1 196 ? -9.705 -5.130 11.461 1.00 86.81 196 GLY A O 1
ATOM 1533 N N . VAL A 1 197 ? -9.097 -6.441 9.727 1.00 91.81 197 VAL A N 1
ATOM 1534 C CA . VAL A 1 197 ? -8.036 -5.588 9.175 1.00 91.81 197 VAL A CA 1
ATOM 1535 C C . VAL A 1 197 ? -8.329 -5.277 7.711 1.00 91.81 197 VAL A C 1
ATOM 1537 O O . VAL A 1 197 ? -8.789 -6.141 6.968 1.00 91.81 197 VAL A O 1
ATOM 1540 N N . GLU A 1 198 ? -8.051 -4.047 7.280 1.00 93.88 198 GLU A N 1
ATOM 1541 C CA . GLU A 1 198 ? -8.085 -3.668 5.864 1.00 93.88 198 GLU A CA 1
ATOM 1542 C C . GLU A 1 198 ? -6.716 -3.150 5.414 1.00 93.88 198 GLU A C 1
ATOM 1544 O O . GLU A 1 198 ? -6.183 -2.196 5.985 1.00 93.88 198 GLU A O 1
ATOM 1549 N N . LEU A 1 199 ? -6.161 -3.762 4.362 1.00 96.62 199 LEU A N 1
ATOM 1550 C CA . LEU A 1 199 ? -4.935 -3.304 3.711 1.00 96.62 199 LEU A CA 1
ATOM 1551 C C . LEU A 1 199 ? -5.275 -2.358 2.556 1.00 96.62 199 LEU A C 1
ATOM 1553 O O . LEU A 1 199 ? -5.977 -2.723 1.611 1.00 96.62 199 LEU A O 1
ATOM 1557 N N . ILE A 1 200 ? -4.756 -1.134 2.625 1.00 96.69 200 ILE A N 1
ATOM 1558 C CA . ILE A 1 200 ? -4.994 -0.071 1.653 1.00 96.69 200 ILE A CA 1
ATOM 1559 C C . ILE A 1 200 ? -3.657 0.388 1.071 1.00 96.69 200 ILE A C 1
ATOM 1561 O O . ILE A 1 200 ? -2.844 1.005 1.756 1.00 96.69 200 ILE A O 1
ATOM 1565 N N . PHE A 1 201 ? -3.441 0.161 -0.220 1.00 96.06 201 PHE A N 1
ATOM 1566 C CA . PHE A 1 201 ? -2.334 0.766 -0.949 1.00 96.06 201 PHE A CA 1
ATOM 1567 C C . PHE A 1 201 ? -2.746 2.131 -1.481 1.00 96.06 201 PHE A C 1
ATOM 1569 O O . PHE A 1 201 ? -3.725 2.271 -2.216 1.00 96.06 201 PHE A O 1
ATOM 1576 N N . ILE A 1 202 ? -1.943 3.134 -1.152 1.00 94.50 202 ILE A N 1
ATOM 1577 C CA . ILE A 1 202 ? -2.061 4.485 -1.681 1.00 94.50 202 ILE A CA 1
ATOM 1578 C C . ILE A 1 202 ? -1.028 4.635 -2.800 1.00 94.50 202 ILE A C 1
ATOM 1580 O O . ILE A 1 202 ? 0.177 4.610 -2.547 1.00 94.50 202 ILE A O 1
ATOM 1584 N N . LYS A 1 203 ? -1.492 4.768 -4.044 1.00 92.50 203 LYS A N 1
ATOM 1585 C CA . LYS A 1 203 ? -0.653 4.827 -5.257 1.00 92.50 203 LYS A CA 1
ATOM 1586 C C . LYS A 1 203 ? -0.941 6.119 -6.036 1.00 92.50 203 LYS A C 1
ATOM 1588 O O . LYS A 1 203 ? -1.909 6.823 -5.754 1.00 92.50 203 LYS A O 1
ATOM 1593 N N . ASN A 1 204 ? -0.133 6.466 -7.036 1.00 89.25 204 ASN A N 1
ATOM 1594 C CA . ASN A 1 204 ? -0.407 7.619 -7.913 1.00 89.25 204 ASN A CA 1
ATOM 1595 C C . ASN A 1 204 ? -1.558 7.384 -8.922 1.00 89.25 204 ASN A C 1
ATOM 1597 O O . ASN A 1 204 ? -1.979 8.318 -9.607 1.00 89.25 204 ASN A O 1
ATOM 1601 N N . THR A 1 205 ? -2.112 6.171 -8.992 1.00 90.06 205 THR A N 1
ATOM 1602 C CA . THR A 1 205 ? -3.256 5.796 -9.840 1.00 90.06 205 THR A CA 1
ATOM 1603 C C . THR A 1 205 ? -4.566 5.730 -9.044 1.00 90.06 205 THR A C 1
ATOM 1605 O O . THR A 1 205 ? -4.566 5.675 -7.816 1.00 90.06 205 THR A O 1
ATOM 1608 N N . LYS A 1 206 ? -5.720 5.744 -9.730 1.00 90.94 206 LYS A N 1
ATOM 1609 C CA . LYS A 1 206 ? -7.060 5.661 -9.097 1.00 90.94 206 LYS A CA 1
ATOM 1610 C C . LYS A 1 206 ? -7.528 4.246 -8.758 1.00 90.94 206 LYS A C 1
ATOM 1612 O O . LYS A 1 206 ? -8.685 4.077 -8.363 1.00 90.94 206 LYS A O 1
ATOM 1617 N N . GLY A 1 207 ? -6.667 3.255 -8.953 1.00 93.56 207 GLY A N 1
ATOM 1618 C CA . GLY A 1 207 ? -6.985 1.843 -8.825 1.00 93.56 207 GLY A CA 1
ATOM 1619 C C . GLY A 1 207 ? -6.200 0.996 -9.822 1.00 93.56 207 GLY A C 1
ATOM 1620 O O . GLY A 1 207 ? -5.155 1.410 -10.321 1.00 93.56 207 GLY A O 1
ATOM 1621 N N . VAL A 1 208 ? -6.746 -0.177 -10.111 1.00 94.12 208 VAL A N 1
ATOM 1622 C CA . VAL A 1 208 ? -6.225 -1.186 -11.030 1.00 94.12 208 VAL A CA 1
ATOM 1623 C C . VAL A 1 208 ? -6.748 -0.914 -12.440 1.00 94.12 208 VAL A C 1
ATOM 1625 O O . VAL A 1 208 ? -7.929 -0.607 -12.629 1.00 94.12 208 VAL A O 1
ATOM 1628 N N . TYR A 1 209 ? -5.870 -1.043 -13.426 1.00 94.19 209 TYR A N 1
ATOM 1629 C CA . TYR A 1 209 ? -6.164 -0.862 -14.844 1.00 94.19 209 TYR A CA 1
ATOM 1630 C C . TYR A 1 209 ? -5.509 -1.993 -15.645 1.00 94.19 209 TYR A C 1
ATOM 1632 O O . TYR A 1 209 ? -4.459 -2.473 -15.221 1.00 94.19 209 TYR A O 1
ATOM 1640 N N . PRO A 1 210 ? -6.067 -2.385 -16.805 1.00 93.44 210 PRO A N 1
ATOM 1641 C CA . PRO A 1 210 ? -5.419 -3.343 -17.701 1.00 93.44 210 PRO A CA 1
ATOM 1642 C C . PRO A 1 210 ? -4.012 -2.923 -18.143 1.00 93.44 210 PRO A C 1
ATOM 1644 O O . PRO A 1 210 ? -3.163 -3.771 -18.382 1.00 93.44 210 PRO A O 1
ATOM 1647 N N . LYS A 1 211 ? -3.760 -1.617 -18.277 1.00 91.50 211 LYS A N 1
ATOM 1648 C CA . LYS A 1 211 ? -2.432 -1.041 -18.540 1.00 91.50 211 LYS A CA 1
ATOM 1649 C C . LYS A 1 211 ? -2.177 0.132 -17.606 1.00 91.50 211 LYS A C 1
ATOM 1651 O O . LYS A 1 211 ? -3.140 0.788 -17.206 1.00 91.50 211 LYS A O 1
ATOM 1656 N N . ASP A 1 212 ? -0.916 0.447 -17.315 1.00 89.69 212 ASP A N 1
ATOM 1657 C CA . ASP A 1 212 ? -0.576 1.614 -16.491 1.00 89.69 212 ASP A CA 1
ATOM 1658 C C . ASP A 1 212 ? -1.204 2.894 -17.089 1.00 89.69 212 ASP A C 1
ATOM 1660 O O . ASP A 1 212 ? -0.872 3.283 -18.213 1.00 89.69 212 ASP A O 1
ATOM 1664 N N . PRO A 1 213 ? -2.136 3.559 -16.380 1.00 89.62 213 PRO A N 1
ATOM 1665 C CA . PRO A 1 213 ? -2.833 4.731 -16.897 1.00 89.62 213 PRO A CA 1
ATOM 1666 C C . PRO A 1 213 ? -1.945 5.980 -16.993 1.00 89.62 213 PRO A C 1
ATOM 1668 O O . PRO A 1 213 ? -2.400 6.983 -17.539 1.00 89.62 213 PRO A O 1
ATOM 1671 N N . ASN A 1 214 ? -0.719 5.955 -16.460 1.00 86.69 214 ASN A N 1
ATOM 1672 C CA . ASN A 1 214 ? 0.231 7.063 -16.562 1.00 86.69 214 ASN A CA 1
ATOM 1673 C C . ASN A 1 214 ? 1.115 6.975 -17.824 1.00 86.69 214 ASN A C 1
ATOM 1675 O O . ASN A 1 214 ? 1.881 7.897 -18.101 1.00 86.69 214 ASN A O 1
ATOM 1679 N N . ARG A 1 215 ? 1.040 5.880 -18.593 1.00 86.75 215 ARG A N 1
ATOM 1680 C CA . ARG A 1 215 ? 1.820 5.694 -19.823 1.00 86.75 215 ARG A CA 1
ATOM 1681 C C . ARG A 1 215 ? 1.303 6.549 -20.980 1.00 86.75 215 ARG A C 1
ATOM 1683 O O . ARG A 1 215 ? 0.103 6.612 -21.239 1.00 86.75 215 ARG A O 1
ATOM 1690 N N . ASN A 1 216 ? 2.231 7.126 -21.746 1.00 85.81 216 ASN A N 1
ATOM 1691 C CA . ASN A 1 216 ? 1.914 7.990 -22.891 1.00 85.81 216 ASN A CA 1
ATOM 1692 C C . ASN A 1 216 ? 1.269 7.237 -24.070 1.00 85.81 216 ASN A C 1
ATOM 1694 O O . ASN A 1 216 ? 0.560 7.844 -24.868 1.00 85.81 216 ASN A O 1
ATOM 1698 N N . ASP A 1 217 ? 1.508 5.928 -24.199 1.00 87.62 217 ASP A N 1
ATOM 1699 C CA . ASP A 1 217 ? 0.971 5.087 -25.277 1.00 87.62 217 ASP A CA 1
ATOM 1700 C C . ASP A 1 217 ? -0.432 4.522 -24.977 1.00 87.62 217 ASP A C 1
ATOM 1702 O O . ASP A 1 217 ? -1.039 3.851 -25.817 1.00 87.62 217 ASP A O 1
ATOM 1706 N N . VAL A 1 218 ? -0.979 4.793 -23.790 1.00 88.12 218 VAL A N 1
ATOM 1707 C CA . VAL A 1 218 ? -2.257 4.240 -23.340 1.00 88.12 218 VAL A CA 1
ATOM 1708 C C . VAL A 1 218 ? -3.403 5.206 -23.632 1.00 88.12 218 VAL A C 1
ATOM 1710 O O . VAL A 1 218 ? -3.418 6.347 -23.187 1.00 88.12 218 VAL A O 1
ATOM 1713 N N . ASN A 1 219 ? -4.425 4.728 -24.352 1.00 89.06 219 ASN A N 1
ATOM 1714 C CA 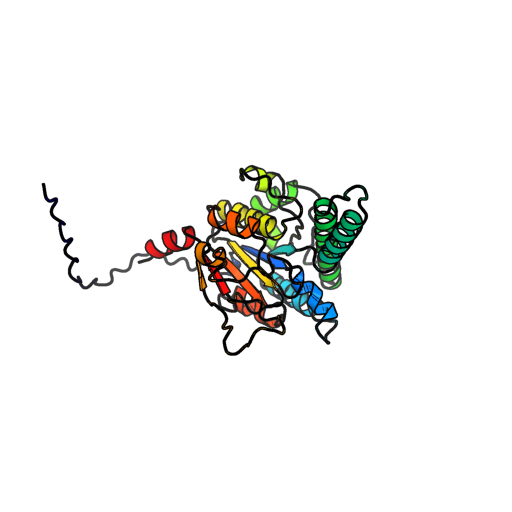. ASN A 1 219 ? -5.642 5.499 -24.610 1.00 89.06 219 ASN A CA 1
ATOM 1715 C C . ASN A 1 219 ? -6.591 5.450 -23.390 1.00 89.06 219 ASN A C 1
ATOM 1717 O O . ASN A 1 219 ? -7.151 4.379 -23.119 1.00 89.06 219 ASN A O 1
ATOM 1721 N N . PRO A 1 220 ? -6.870 6.582 -22.711 1.00 86.62 220 PRO A N 1
ATOM 1722 C CA . PRO A 1 220 ? -7.703 6.603 -21.506 1.00 86.62 220 PRO A CA 1
ATOM 1723 C C . PRO A 1 220 ? -9.138 6.113 -21.731 1.00 86.62 220 PRO A C 1
ATOM 1725 O O . PRO A 1 220 ? -9.742 5.533 -20.834 1.00 86.62 220 PRO A O 1
ATOM 1728 N N . ASN A 1 221 ? -9.685 6.286 -22.939 1.00 87.50 221 ASN A N 1
ATOM 1729 C CA . ASN A 1 221 ? -11.053 5.861 -23.248 1.00 87.50 221 ASN A CA 1
ATOM 1730 C C . ASN A 1 221 ? -11.183 4.334 -23.301 1.00 87.50 221 ASN A C 1
ATOM 1732 O O . ASN A 1 221 ? -12.258 3.798 -23.034 1.00 87.50 221 ASN A O 1
ATOM 1736 N N . LYS A 1 222 ? -10.094 3.631 -23.633 1.00 88.75 222 LYS A N 1
ATOM 1737 C CA . LYS A 1 222 ? -10.055 2.165 -23.733 1.00 88.75 222 LYS A CA 1
ATOM 1738 C C . LYS A 1 222 ? -9.503 1.497 -22.472 1.00 88.75 222 LYS A C 1
ATOM 1740 O O . LYS A 1 222 ? -9.784 0.327 -22.245 1.00 88.75 222 LYS A O 1
ATOM 1745 N N . ASN A 1 223 ? -8.747 2.229 -21.657 1.00 93.50 223 ASN A N 1
ATOM 1746 C CA . ASN A 1 223 ? -8.143 1.727 -20.428 1.00 93.50 223 ASN A CA 1
ATOM 1747 C C . ASN A 1 223 ? -8.993 2.104 -19.207 1.00 93.50 223 ASN A C 1
ATOM 1749 O O . ASN A 1 223 ? -8.713 3.072 -18.499 1.00 93.50 223 ASN A O 1
ATOM 1753 N N . GLN A 1 224 ? -10.079 1.363 -18.993 1.00 93.69 224 GLN A N 1
ATOM 1754 C CA . GLN A 1 224 ? -11.014 1.624 -17.899 1.00 93.69 224 GLN A CA 1
ATOM 1755 C C . GLN A 1 224 ? -10.529 1.011 -16.583 1.00 93.69 224 GLN A C 1
ATOM 1757 O O . GLN A 1 224 ? -9.942 -0.070 -16.561 1.00 93.69 224 GLN A O 1
ATOM 1762 N N . ARG A 1 225 ? -10.817 1.693 -15.469 1.00 94.38 225 ARG A N 1
ATOM 1763 C CA . ARG A 1 225 ? -10.489 1.196 -14.128 1.00 94.38 225 ARG A CA 1
ATOM 1764 C C . ARG A 1 225 ? -11.308 -0.053 -13.808 1.00 94.38 225 ARG A C 1
ATOM 1766 O O . ARG A 1 225 ? -12.540 -0.007 -13.846 1.00 94.38 225 ARG A O 1
ATOM 1773 N N . ILE A 1 226 ? -10.639 -1.115 -13.382 1.00 94.94 226 ILE A N 1
ATOM 1774 C CA . ILE A 1 226 ? -11.270 -2.342 -12.895 1.00 94.94 226 ILE A CA 1
ATOM 1775 C C . ILE A 1 226 ? -11.678 -2.116 -11.440 1.00 94.94 226 ILE A C 1
ATOM 1777 O O . ILE A 1 226 ? -10.829 -1.820 -10.607 1.00 94.94 226 ILE A O 1
ATOM 1781 N N . LYS A 1 227 ? -12.971 -2.188 -11.112 1.00 94.19 227 LYS A N 1
ATOM 1782 C CA . LYS A 1 227 ? -13.443 -1.916 -9.740 1.00 94.19 227 LYS A CA 1
ATOM 1783 C C . LYS A 1 227 ? -13.067 -3.028 -8.764 1.00 94.19 227 LYS A C 1
ATOM 1785 O O . LYS A 1 227 ? -12.687 -2.735 -7.637 1.00 94.19 227 LYS A O 1
ATOM 1790 N N . GLU A 1 228 ? -13.186 -4.274 -9.196 1.00 95.31 228 GLU A N 1
ATOM 1791 C CA . GLU A 1 228 ? -12.965 -5.470 -8.387 1.00 95.31 228 GLU A CA 1
ATOM 1792 C C . GLU A 1 228 ? -12.298 -6.520 -9.271 1.00 95.31 228 GLU A C 1
ATOM 1794 O O . GLU A 1 228 ? -12.673 -6.655 -10.439 1.00 95.31 228 GLU A O 1
ATOM 1799 N N . ILE A 1 229 ? -11.294 -7.214 -8.743 1.00 95.38 229 ILE A N 1
ATOM 1800 C CA . ILE A 1 229 ? -10.549 -8.240 -9.471 1.00 95.38 229 ILE A CA 1
ATOM 1801 C C . ILE A 1 229 ? -10.086 -9.346 -8.525 1.00 95.38 229 ILE A C 1
ATOM 1803 O O . ILE A 1 229 ? -9.611 -9.066 -7.423 1.00 95.38 229 ILE A O 1
ATOM 1807 N N . HIS A 1 230 ? -10.228 -10.598 -8.957 1.00 96.50 230 HIS A N 1
ATOM 1808 C CA . HIS A 1 230 ? -9.663 -11.726 -8.224 1.00 96.50 230 HIS A CA 1
ATOM 1809 C C . HIS A 1 230 ? -8.135 -11.724 -8.342 1.00 96.50 230 HIS A C 1
ATOM 1811 O O . HIS A 1 230 ? -7.601 -11.331 -9.382 1.00 96.50 230 HIS A O 1
ATOM 1817 N N . ILE A 1 231 ? -7.426 -12.192 -7.316 1.00 95.38 231 ILE A N 1
ATOM 1818 C CA . ILE A 1 231 ? -5.960 -12.221 -7.305 1.00 95.38 231 ILE A CA 1
ATOM 1819 C C . ILE A 1 231 ? -5.367 -13.003 -8.489 1.00 95.38 231 ILE A C 1
ATOM 1821 O O . ILE A 1 231 ? -4.421 -12.524 -9.109 1.00 95.38 231 ILE A O 1
ATOM 1825 N N . ASP A 1 232 ? -5.983 -14.107 -8.915 1.00 94.88 232 ASP A N 1
ATOM 1826 C CA . ASP A 1 232 ? -5.508 -14.861 -10.089 1.00 94.88 232 ASP A CA 1
ATOM 1827 C C . ASP A 1 232 ? -5.576 -14.033 -11.377 1.00 94.88 232 ASP A C 1
ATOM 1829 O O . ASP A 1 232 ? -4.643 -14.017 -12.175 1.00 94.88 232 ASP A O 1
ATOM 1833 N N . GLN A 1 233 ? -6.669 -13.287 -11.563 1.00 95.12 233 GLN A N 1
ATOM 1834 C CA . GLN A 1 233 ? -6.827 -12.390 -12.710 1.00 95.12 233 GLN A CA 1
ATOM 1835 C C . GLN A 1 233 ? -5.880 -11.192 -12.622 1.00 95.12 233 GLN A C 1
ATOM 1837 O O . GLN A 1 233 ? -5.503 -10.630 -13.644 1.00 95.12 233 GLN A O 1
ATOM 1842 N N . PHE A 1 234 ? -5.512 -10.779 -11.408 1.00 94.00 234 PHE A N 1
ATOM 1843 C CA . PHE A 1 234 ? -4.541 -9.715 -11.190 1.00 94.00 234 PHE A CA 1
ATOM 1844 C C . PHE A 1 234 ? -3.106 -10.148 -11.540 1.00 94.00 234 PHE A C 1
ATOM 1846 O O . PHE A 1 234 ? -2.299 -9.329 -11.988 1.00 94.00 234 PHE A O 1
ATOM 1853 N N . LEU A 1 235 ? -2.782 -11.425 -11.324 1.00 92.50 235 LEU A N 1
ATOM 1854 C CA . LEU A 1 235 ? -1.489 -12.024 -11.661 1.00 92.50 235 LEU A CA 1
ATOM 1855 C C . LEU A 1 235 ? -1.383 -12.430 -13.142 1.00 92.50 235 LEU A C 1
ATOM 1857 O O . LEU A 1 235 ? -0.275 -12.563 -13.659 1.00 92.50 235 LEU A O 1
ATOM 1861 N N . ASP A 1 236 ? -2.509 -12.576 -13.842 1.00 92.56 236 ASP A N 1
ATOM 1862 C CA . ASP A 1 236 ? -2.549 -12.889 -15.271 1.00 92.56 236 ASP A CA 1
ATOM 1863 C C . ASP A 1 236 ? -2.107 -11.694 -16.142 1.00 92.56 236 ASP A C 1
ATOM 1865 O O . ASP A 1 236 ? -2.817 -10.694 -16.296 1.00 92.56 236 ASP A O 1
ATOM 1869 N N . THR A 1 237 ? -0.939 -11.827 -16.779 1.00 88.81 237 THR A N 1
ATOM 1870 C CA . THR A 1 237 ? -0.341 -10.795 -17.646 1.00 88.81 237 THR A CA 1
ATOM 1871 C C . THR A 1 237 ? -1.113 -10.545 -18.943 1.00 88.81 237 THR A C 1
ATOM 1873 O O . THR A 1 237 ? -0.893 -9.528 -19.603 1.00 88.81 237 THR A O 1
ATOM 1876 N N . SER A 1 238 ? -2.041 -11.433 -19.313 1.00 89.31 238 SER A N 1
ATOM 1877 C CA . SER A 1 238 ? -2.967 -11.206 -20.425 1.00 89.31 238 SER A CA 1
ATOM 1878 C C . SER A 1 238 ? -4.127 -10.272 -20.050 1.00 89.31 238 SER A C 1
ATOM 1880 O O . SER A 1 238 ? -4.745 -9.674 -20.935 1.00 89.31 238 SER A O 1
ATOM 1882 N N . VAL A 1 239 ? -4.396 -10.111 -18.748 1.00 89.62 239 VAL A N 1
ATOM 1883 C CA . VAL A 1 239 ? -5.452 -9.248 -18.196 1.00 89.62 239 VAL A CA 1
ATOM 1884 C C . VAL A 1 239 ? -4.877 -7.917 -17.716 1.00 89.62 239 VAL A C 1
ATOM 1886 O O . VAL A 1 239 ? -5.435 -6.861 -18.031 1.00 89.62 239 VAL A O 1
ATOM 1889 N N . ILE A 1 240 ? -3.771 -7.962 -16.968 1.00 91.00 240 ILE A N 1
ATOM 1890 C CA . ILE A 1 240 ? -3.081 -6.783 -16.438 1.00 91.00 240 ILE A CA 1
ATOM 1891 C C . ILE A 1 240 ? -1.635 -6.769 -16.922 1.00 91.00 240 ILE A C 1
ATOM 1893 O O . ILE A 1 240 ? -0.815 -7.595 -16.523 1.00 91.00 240 ILE A O 1
ATOM 1897 N N . ASP A 1 241 ? -1.295 -5.761 -17.720 1.00 88.19 241 ASP A N 1
ATOM 1898 C CA . ASP A 1 241 ? 0.089 -5.460 -18.061 1.00 88.19 241 ASP A CA 1
ATOM 1899 C C . ASP A 1 241 ? 0.864 -5.108 -16.789 1.00 88.19 241 ASP A C 1
ATOM 1901 O O . ASP A 1 241 ? 0.473 -4.230 -16.024 1.00 88.19 241 ASP A O 1
ATOM 1905 N N . ARG A 1 242 ? 1.984 -5.787 -16.557 1.00 85.00 242 ARG A N 1
ATOM 1906 C CA . ARG A 1 242 ? 2.835 -5.545 -15.390 1.00 85.00 242 ARG A CA 1
ATOM 1907 C C . ARG A 1 242 ? 3.817 -4.400 -15.628 1.00 85.00 242 ARG A C 1
ATOM 1909 O O . ARG A 1 242 ? 4.346 -3.883 -14.649 1.00 85.00 242 ARG A O 1
ATOM 1916 N N . ILE A 1 243 ? 4.018 -3.973 -16.875 1.00 81.19 243 ILE A N 1
ATOM 1917 C CA . ILE A 1 243 ? 4.998 -2.954 -17.262 1.00 81.19 243 ILE A CA 1
ATOM 1918 C C . ILE A 1 243 ? 4.479 -1.540 -16.962 1.00 81.19 243 ILE A C 1
ATOM 1920 O O . ILE A 1 243 ? 3.445 -1.113 -17.490 1.00 81.19 243 ILE A O 1
ATOM 1924 N N . GLY A 1 244 ? 5.238 -0.806 -16.146 1.00 76.31 244 GLY A N 1
ATOM 1925 C CA . GLY A 1 244 ? 4.959 0.579 -15.759 1.00 76.31 244 GLY A CA 1
ATOM 1926 C C . GLY A 1 244 ? 5.428 1.637 -16.752 1.00 76.31 244 GLY A C 1
ATOM 1927 O O . GLY A 1 244 ? 5.938 1.340 -17.833 1.00 76.31 244 GLY A O 1
ATOM 1928 N N . THR A 1 245 ? 5.268 2.906 -16.369 1.00 72.06 245 THR A N 1
ATOM 1929 C CA . THR A 1 245 ? 5.778 4.080 -17.107 1.00 72.06 245 THR A CA 1
ATOM 1930 C C . THR A 1 245 ? 7.287 4.100 -17.305 1.00 72.06 245 THR A C 1
ATOM 1932 O O . THR A 1 245 ? 7.763 4.650 -18.295 1.00 72.06 245 THR A O 1
ATOM 1935 N N . ASP A 1 246 ? 8.034 3.515 -16.377 1.00 65.94 246 ASP A N 1
ATOM 1936 C CA . ASP A 1 246 ? 9.492 3.397 -16.404 1.00 65.94 246 ASP A CA 1
ATOM 1937 C C . ASP A 1 246 ? 9.981 2.210 -17.254 1.00 65.94 246 ASP A C 1
ATOM 1939 O O . ASP A 1 246 ? 11.185 1.967 -17.356 1.00 65.94 246 ASP A O 1
ATOM 1943 N N . GLY A 1 247 ? 9.055 1.458 -17.861 1.00 70.75 247 GLY A N 1
ATOM 1944 C CA . GLY A 1 247 ? 9.360 0.249 -18.620 1.00 70.75 247 GLY A CA 1
ATOM 1945 C C . GLY A 1 247 ? 9.816 -0.921 -17.746 1.00 70.75 247 GLY A C 1
ATOM 1946 O O . GLY A 1 247 ? 10.281 -1.927 -18.283 1.00 70.75 247 GLY A O 1
ATOM 1947 N N . ARG A 1 248 ? 9.698 -0.813 -16.417 1.00 67.00 248 ARG A N 1
ATOM 1948 C CA . ARG A 1 248 ? 10.023 -1.886 -15.476 1.00 67.00 248 ARG A CA 1
ATOM 1949 C C . ARG A 1 248 ? 8.767 -2.696 -15.177 1.00 67.00 248 ARG A C 1
ATOM 1951 O O .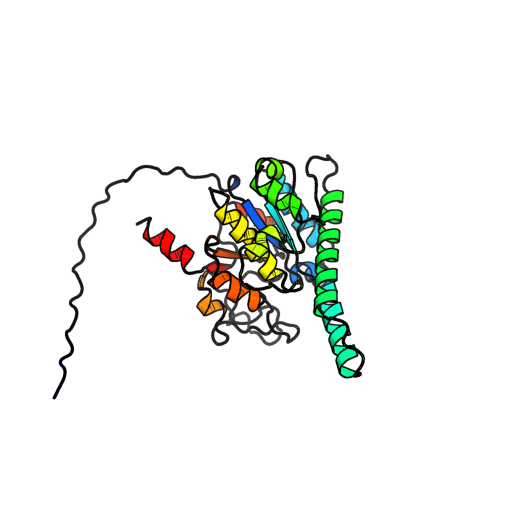 ARG A 1 248 ? 7.645 -2.197 -15.262 1.00 67.00 248 ARG A O 1
ATOM 1958 N N . GLY A 1 249 ? 8.951 -3.977 -14.864 1.00 64.69 249 GLY A N 1
ATOM 1959 C CA . GLY A 1 249 ? 7.862 -4.805 -14.347 1.00 64.69 249 GLY A CA 1
ATOM 1960 C C . GLY A 1 249 ? 7.369 -4.299 -12.986 1.00 64.69 249 GLY A C 1
ATOM 1961 O O . GLY A 1 249 ? 8.091 -3.604 -12.275 1.00 64.69 249 GLY A O 1
ATOM 1962 N N . ASP A 1 250 ? 6.154 -4.699 -12.618 1.00 70.06 250 ASP A N 1
ATOM 1963 C CA . ASP A 1 250 ? 5.529 -4.505 -11.304 1.00 70.06 250 ASP A CA 1
ATOM 1964 C C . ASP A 1 250 ? 5.197 -3.061 -10.897 1.00 70.06 250 ASP A C 1
ATOM 1966 O O . ASP A 1 250 ? 5.492 -2.602 -9.796 1.00 70.06 250 ASP A O 1
ATOM 1970 N N . HIS A 1 251 ? 4.479 -2.352 -11.767 1.00 73.25 251 HIS A N 1
ATOM 1971 C CA . HIS A 1 251 ? 4.100 -0.951 -11.537 1.00 73.25 251 HIS A CA 1
ATOM 1972 C C . HIS A 1 251 ? 3.025 -0.723 -10.451 1.00 73.25 251 HIS A C 1
ATOM 1974 O O . HIS A 1 251 ? 2.915 0.375 -9.897 1.00 73.25 251 HIS A O 1
ATOM 1980 N N . LEU A 1 252 ? 2.213 -1.740 -10.134 1.00 84.19 252 LEU A N 1
ATOM 1981 C CA . LEU A 1 252 ? 1.082 -1.611 -9.205 1.00 84.19 252 LEU A CA 1
ATOM 1982 C C . LEU A 1 252 ? 1.298 -2.348 -7.882 1.00 84.19 252 LEU A C 1
ATOM 1984 O O . LEU A 1 252 ? 1.070 -1.765 -6.821 1.00 84.19 252 LEU A O 1
ATOM 1988 N N . LEU A 1 253 ? 1.752 -3.594 -7.948 1.00 87.44 253 LEU A N 1
ATOM 1989 C CA . LEU A 1 253 ? 2.120 -4.441 -6.818 1.00 87.44 253 LEU A CA 1
ATOM 1990 C C . LEU A 1 253 ? 3.291 -5.321 -7.272 1.00 87.44 253 LEU A C 1
ATOM 1992 O O . LEU A 1 253 ? 3.264 -5.812 -8.399 1.00 87.44 253 LEU A O 1
ATOM 1996 N N . GLU A 1 254 ? 4.284 -5.539 -6.416 1.00 87.88 254 GLU A N 1
ATOM 1997 C CA . GLU A 1 254 ? 5.373 -6.498 -6.670 1.00 87.88 254 GLU A CA 1
ATOM 1998 C C . GLU A 1 254 ? 4.799 -7.912 -6.929 1.00 87.88 254 GLU A C 1
ATOM 2000 O O . GLU A 1 254 ? 3.837 -8.315 -6.274 1.00 87.88 254 GLU A O 1
ATOM 2005 N N . THR A 1 255 ? 5.341 -8.684 -7.881 1.00 87.94 255 THR A N 1
ATOM 2006 C CA . THR A 1 255 ? 4.826 -10.034 -8.225 1.00 87.94 255 THR A CA 1
ATOM 2007 C C . THR A 1 255 ? 4.815 -10.948 -7.011 1.00 87.94 255 THR A C 1
ATOM 2009 O O . THR A 1 255 ? 3.767 -11.488 -6.670 1.00 87.94 255 THR A O 1
ATOM 2012 N N . VAL A 1 256 ? 5.930 -10.982 -6.278 1.00 88.19 256 VAL A N 1
ATOM 2013 C CA . VAL A 1 256 ? 6.063 -11.730 -5.019 1.00 88.19 256 VAL A CA 1
ATOM 2014 C C . VAL A 1 256 ? 5.004 -11.340 -3.983 1.00 88.19 256 VAL A C 1
ATOM 2016 O O . VAL A 1 256 ? 4.550 -12.172 -3.208 1.00 88.19 256 VAL A O 1
ATOM 2019 N N . ALA A 1 257 ? 4.572 -10.077 -3.968 1.00 91.81 257 ALA A N 1
ATOM 2020 C CA . ALA A 1 257 ? 3.523 -9.613 -3.071 1.00 91.81 257 ALA A CA 1
ATOM 2021 C C . ALA A 1 257 ? 2.143 -10.115 -3.526 1.00 91.81 257 ALA A C 1
ATOM 2023 O O . ALA A 1 257 ? 1.331 -10.513 -2.698 1.00 91.81 257 ALA A O 1
ATOM 2024 N N . GLY A 1 258 ? 1.876 -10.136 -4.833 1.00 92.06 258 GLY A N 1
ATOM 2025 C CA . GLY A 1 258 ? 0.636 -10.697 -5.368 1.00 92.06 258 GLY A CA 1
ATOM 2026 C C . GLY A 1 258 ? 0.524 -12.208 -5.146 1.00 92.06 258 GLY A C 1
ATOM 2027 O O . GLY A 1 258 ? -0.520 -12.672 -4.701 1.00 92.06 258 GLY A O 1
ATOM 2028 N N . GLU A 1 259 ? 1.607 -12.951 -5.387 1.00 91.88 259 GLU A N 1
ATOM 2029 C CA . GLU A 1 259 ? 1.696 -14.391 -5.106 1.00 91.88 259 GLU A CA 1
ATOM 2030 C C . GLU A 1 259 ? 1.474 -14.672 -3.617 1.00 91.88 259 GLU A C 1
ATOM 2032 O O . GLU A 1 259 ? 0.616 -15.473 -3.260 1.00 91.88 259 GLU A O 1
ATOM 2037 N N . LEU A 1 260 ? 2.147 -13.922 -2.739 1.00 92.38 260 LEU A N 1
ATOM 2038 C CA . LEU A 1 260 ? 1.933 -14.023 -1.299 1.00 92.38 260 LEU A CA 1
ATOM 2039 C C . LEU A 1 260 ? 0.465 -13.771 -0.918 1.00 92.38 260 LEU A C 1
ATOM 2041 O O . LEU A 1 260 ? -0.100 -14.521 -0.129 1.00 92.38 260 LEU A O 1
ATOM 2045 N N . PHE A 1 261 ? -0.172 -12.733 -1.470 1.00 94.31 261 PHE A N 1
ATOM 2046 C CA . PHE A 1 261 ? -1.572 -12.420 -1.164 1.00 94.31 261 PHE A CA 1
ATOM 2047 C C . PHE A 1 261 ? -2.559 -13.514 -1.606 1.00 94.31 261 PHE A C 1
ATOM 2049 O O . PHE A 1 261 ? -3.624 -13.659 -1.000 1.00 94.31 261 PHE A O 1
ATOM 2056 N N . ALA A 1 262 ? -2.218 -14.293 -2.633 1.00 92.38 262 ALA A N 1
ATOM 2057 C CA . ALA A 1 262 ? -3.013 -15.451 -3.027 1.00 92.38 262 ALA A CA 1
ATOM 2058 C C . ALA A 1 262 ? -2.967 -16.576 -1.975 1.00 92.38 262 ALA A C 1
ATOM 2060 O O . ALA A 1 262 ? -3.920 -17.342 -1.857 1.00 92.38 262 ALA A O 1
ATOM 2061 N N . GLU A 1 263 ? -1.889 -16.652 -1.189 1.00 90.69 263 GLU A N 1
ATOM 2062 C CA . GLU A 1 263 ? -1.632 -17.742 -0.241 1.00 90.69 263 GLU A CA 1
ATOM 2063 C C . GLU A 1 263 ? -1.957 -17.406 1.223 1.00 90.69 263 GLU A C 1
ATOM 2065 O O . GLU A 1 263 ? -2.117 -18.314 2.046 1.00 90.69 263 GLU A O 1
ATOM 2070 N N . VAL A 1 264 ? -2.045 -16.120 1.578 1.00 91.00 264 VAL A N 1
ATOM 2071 C CA . VAL A 1 264 ? -2.337 -15.707 2.959 1.00 91.00 264 VAL A CA 1
ATOM 2072 C C . VAL A 1 264 ? -3.732 -16.157 3.414 1.00 91.00 264 VAL A C 1
ATOM 2074 O O . VAL A 1 264 ? -4.638 -16.359 2.606 1.00 91.00 264 VAL A O 1
ATOM 2077 N N . LYS A 1 265 ? -3.923 -16.347 4.725 1.00 88.06 265 LYS A N 1
ATOM 2078 C CA . LYS A 1 265 ? -5.099 -17.057 5.275 1.00 88.06 265 LYS A CA 1
ATOM 2079 C C . LYS A 1 265 ? -6.182 -16.142 5.836 1.00 88.06 265 LYS A C 1
ATOM 2081 O O . LYS A 1 265 ? -7.345 -16.533 5.872 1.00 88.06 265 LYS A O 1
ATOM 2086 N N . ASN A 1 266 ? -5.796 -14.966 6.314 1.00 91.19 266 ASN A N 1
ATOM 2087 C CA . ASN A 1 266 ? -6.617 -14.112 7.165 1.00 91.19 266 ASN A CA 1
ATOM 2088 C C . ASN A 1 266 ? -6.983 -12.796 6.469 1.00 91.19 266 ASN A C 1
ATOM 2090 O O . ASN A 1 266 ? -8.065 -12.256 6.690 1.00 91.19 266 ASN A O 1
ATOM 2094 N N . LEU A 1 267 ? -6.106 -12.274 5.609 1.00 92.88 267 LEU A N 1
ATOM 2095 C CA . LEU A 1 267 ? -6.377 -11.083 4.814 1.00 92.88 267 LEU A CA 1
ATOM 2096 C C . LEU A 1 267 ? -7.258 -11.434 3.608 1.00 92.88 267 LEU A C 1
ATOM 2098 O O . LEU A 1 267 ? -6.869 -12.211 2.737 1.00 92.88 267 LEU A O 1
ATOM 2102 N N . GLU A 1 268 ? -8.441 -10.830 3.542 1.00 91.81 268 GLU A N 1
ATOM 2103 C CA . GLU A 1 268 ? -9.439 -11.127 2.504 1.00 91.81 268 GLU A CA 1
ATOM 2104 C C . GLU A 1 268 ? -9.287 -10.263 1.247 1.00 91.81 268 GLU A C 1
ATOM 2106 O O . GLU A 1 268 ? -9.558 -10.703 0.128 1.00 91.81 268 GLU A O 1
ATOM 2111 N N . LEU A 1 269 ? -8.905 -8.996 1.427 1.00 93.94 269 LEU A N 1
ATOM 2112 C CA . LEU A 1 269 ? -8.877 -8.017 0.348 1.00 93.94 269 LEU A CA 1
ATOM 2113 C C . LEU A 1 269 ? -7.775 -6.977 0.524 1.00 93.94 269 LEU A C 1
ATOM 2115 O O . LEU A 1 269 ? -7.382 -6.614 1.634 1.00 93.94 269 LEU A O 1
ATOM 2119 N N . ILE A 1 270 ? -7.347 -6.444 -0.6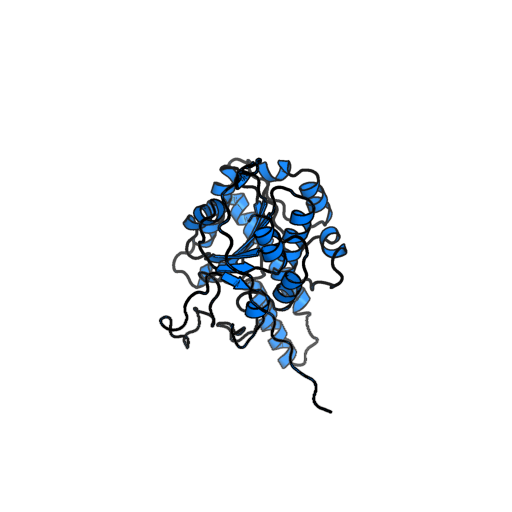14 1.00 95.94 270 ILE A N 1
ATOM 2120 C CA . ILE A 1 270 ? -6.474 -5.289 -0.749 1.00 95.94 270 ILE A CA 1
ATOM 2121 C C . ILE A 1 270 ? -7.247 -4.201 -1.484 1.00 95.94 270 ILE A C 1
ATOM 2123 O O . ILE A 1 270 ? -7.817 -4.435 -2.550 1.00 95.94 270 ILE A O 1
ATOM 2127 N N . ARG A 1 271 ? -7.227 -2.976 -0.964 1.00 95.62 271 ARG A N 1
ATOM 2128 C CA . ARG A 1 271 ? -7.791 -1.818 -1.660 1.00 95.62 271 ARG A CA 1
ATOM 2129 C C . ARG A 1 271 ? -6.690 -0.945 -2.240 1.00 95.62 271 ARG A C 1
ATOM 2131 O O . ARG A 1 271 ? -5.767 -0.561 -1.535 1.00 95.62 271 ARG A O 1
ATOM 2138 N N . ILE A 1 272 ? -6.823 -0.566 -3.505 1.00 95.00 272 ILE A N 1
ATOM 2139 C CA . ILE A 1 272 ? -5.942 0.396 -4.169 1.00 95.00 272 ILE A CA 1
ATOM 2140 C C . ILE A 1 272 ? -6.677 1.727 -4.304 1.00 95.00 272 ILE A C 1
ATOM 2142 O O . ILE A 1 272 ? -7.700 1.799 -4.989 1.00 95.00 272 ILE A O 1
ATOM 2146 N N . ILE A 1 273 ? -6.145 2.782 -3.689 1.00 94.38 273 ILE A N 1
ATOM 2147 C CA . ILE A 1 273 ? -6.688 4.145 -3.754 1.00 94.38 273 ILE A CA 1
ATOM 2148 C C . ILE A 1 273 ? -5.634 5.139 -4.247 1.00 94.38 273 ILE A C 1
ATOM 2150 O O . ILE A 1 273 ? -4.434 4.859 -4.243 1.00 94.38 273 ILE A O 1
ATOM 2154 N N . THR A 1 274 ? -6.084 6.328 -4.652 1.00 92.69 274 THR A N 1
ATOM 2155 C CA . THR A 1 274 ? -5.181 7.357 -5.172 1.00 92.69 274 THR A CA 1
ATOM 2156 C C . THR A 1 274 ? -4.652 8.290 -4.095 1.00 92.69 274 THR A C 1
ATOM 2158 O O . THR A 1 274 ? -5.412 8.855 -3.311 1.00 92.69 274 THR A O 1
ATOM 2161 N N . ALA A 1 275 ? -3.348 8.543 -4.136 1.00 91.94 275 ALA A N 1
ATOM 2162 C CA . ALA A 1 275 ? -2.717 9.649 -3.438 1.00 91.94 275 ALA A CA 1
ATOM 2163 C C . ALA A 1 275 ? -3.154 11.004 -4.011 1.00 91.94 275 ALA A C 1
ATOM 2165 O O . ALA A 1 275 ? -3.122 11.979 -3.273 1.00 91.94 275 ALA A O 1
ATOM 2166 N N . LYS A 1 276 ? -3.573 11.097 -5.287 1.00 90.69 276 LYS A N 1
ATOM 2167 C CA . LYS A 1 276 ? -3.897 12.366 -5.981 1.00 90.69 276 LYS A CA 1
ATOM 2168 C C . LYS A 1 276 ? -5.109 13.102 -5.404 1.00 90.69 276 LYS A C 1
ATOM 2170 O O . LYS A 1 276 ? -5.296 14.285 -5.662 1.00 90.69 276 LYS A O 1
ATOM 2175 N N . GLU A 1 277 ? -5.919 12.433 -4.589 1.00 90.56 277 GLU A N 1
ATOM 2176 C CA . GLU A 1 277 ? -7.114 13.010 -3.968 1.00 90.56 277 GLU A CA 1
ATOM 2177 C C . GLU A 1 277 ? -7.064 12.838 -2.429 1.00 90.56 277 GLU A C 1
ATOM 2179 O O . GLU A 1 277 ? -7.913 12.138 -1.875 1.00 90.56 277 GLU A O 1
ATOM 2184 N N . PRO A 1 278 ? -6.105 13.469 -1.707 1.00 87.56 278 PRO A N 1
ATOM 2185 C CA . PRO A 1 278 ? -5.876 13.242 -0.271 1.00 87.56 278 PRO A CA 1
ATOM 2186 C C . PRO A 1 278 ? -7.122 13.351 0.613 1.00 87.56 278 PRO A C 1
ATOM 2188 O O . PRO A 1 278 ? -7.363 12.508 1.474 1.00 87.56 278 PRO A O 1
ATOM 2191 N N . GLY A 1 279 ? -7.964 14.359 0.358 1.00 84.56 279 GLY A N 1
ATOM 2192 C CA . GLY A 1 279 ? -9.194 14.599 1.120 1.00 84.56 279 GLY A CA 1
ATOM 2193 C C . GLY A 1 279 ? -10.249 13.495 0.987 1.00 84.56 279 GLY A C 1
ATOM 2194 O O . GLY A 1 279 ? -11.252 13.530 1.690 1.00 84.56 279 GLY A O 1
ATOM 2195 N N . ARG A 1 280 ? -10.045 12.510 0.101 1.00 85.50 280 ARG A N 1
ATOM 2196 C CA . ARG A 1 280 ? -10.981 11.402 -0.129 1.00 85.50 280 ARG A CA 1
ATOM 2197 C C . ARG A 1 280 ? -10.632 10.115 0.613 1.00 85.50 280 ARG A C 1
ATOM 2199 O O . ARG A 1 280 ? -11.387 9.149 0.513 1.00 85.50 280 ARG A O 1
ATOM 2206 N N . ILE A 1 281 ? -9.544 10.090 1.386 1.00 90.06 281 ILE A N 1
ATOM 2207 C CA . ILE A 1 281 ? -9.200 8.935 2.235 1.00 90.06 281 ILE A CA 1
ATOM 2208 C C . ILE A 1 281 ? -10.324 8.630 3.225 1.00 90.06 281 ILE A C 1
ATOM 2210 O O . ILE A 1 281 ? -10.666 7.467 3.420 1.00 90.06 281 ILE A O 1
ATOM 2214 N N . ARG A 1 282 ? -10.957 9.672 3.775 1.00 89.50 282 ARG A N 1
ATOM 2215 C CA . ARG A 1 282 ? -12.088 9.549 4.699 1.00 89.50 282 ARG A CA 1
ATOM 2216 C C . ARG A 1 282 ? -13.217 8.676 4.146 1.00 89.50 282 ARG A C 1
ATOM 2218 O O . ARG A 1 282 ? -13.657 7.764 4.828 1.00 89.50 282 ARG A O 1
ATOM 2225 N N . TYR A 1 283 ? -13.598 8.866 2.886 1.00 89.31 283 TYR A N 1
ATOM 2226 C CA . TYR A 1 283 ? -14.637 8.052 2.249 1.00 89.31 283 TYR A CA 1
ATOM 2227 C C . TYR A 1 283 ? -14.265 6.565 2.194 1.00 89.31 283 TYR A C 1
ATOM 2229 O O . TYR A 1 283 ? -15.116 5.699 2.358 1.00 89.31 283 TYR A O 1
ATOM 2237 N N . THR A 1 284 ? -12.979 6.252 2.006 1.00 89.50 284 THR A N 1
ATOM 2238 C CA . THR A 1 284 ? -12.495 4.863 2.044 1.00 89.50 284 THR A CA 1
ATOM 2239 C C . THR A 1 284 ? -12.625 4.268 3.449 1.00 89.50 284 THR A C 1
ATOM 2241 O O . THR A 1 284 ? -13.052 3.125 3.613 1.00 89.50 284 THR A O 1
ATOM 2244 N N . LEU A 1 285 ? -12.294 5.056 4.473 1.00 91.00 285 LEU A N 1
ATOM 2245 C CA . LEU A 1 285 ? -12.443 4.671 5.877 1.00 91.00 285 LEU A CA 1
ATOM 2246 C C . LEU A 1 285 ? -13.910 4.482 6.277 1.00 91.00 285 LEU A C 1
ATOM 2248 O O . LEU A 1 285 ? -14.208 3.588 7.059 1.00 91.00 285 LEU A O 1
ATOM 2252 N N . GLU A 1 286 ? -14.824 5.239 5.674 1.00 89.44 286 GLU A N 1
ATOM 2253 C CA . GLU A 1 286 ? -16.279 5.117 5.842 1.00 89.44 286 GLU A CA 1
ATOM 2254 C C . GLU A 1 286 ? -16.884 3.955 5.024 1.00 89.44 286 GLU A C 1
ATOM 2256 O O . GLU A 1 286 ? -18.051 3.614 5.194 1.00 89.44 286 GLU A O 1
ATOM 2261 N N . GLY A 1 287 ? -16.083 3.285 4.185 1.00 84.44 287 GLY A N 1
ATOM 2262 C CA . GLY A 1 287 ? -16.482 2.092 3.430 1.00 84.44 287 GLY A CA 1
ATOM 2263 C C . GLY A 1 287 ? -16.930 2.359 1.992 1.00 84.44 287 GLY A C 1
ATOM 2264 O O . GLY A 1 287 ? -17.342 1.427 1.301 1.00 84.44 287 GLY A O 1
ATOM 2265 N N . GLU A 1 288 ? -16.819 3.592 1.493 1.00 86.12 288 GLU A N 1
ATOM 2266 C CA . GLU A 1 288 ? -17.085 3.877 0.085 1.00 86.12 288 GLU A CA 1
ATOM 2267 C C . GLU A 1 288 ? -16.054 3.195 -0.826 1.00 86.12 288 GLU A C 1
ATOM 2269 O O . GLU A 1 288 ? -14.843 3.214 -0.578 1.00 86.12 288 GLU A O 1
ATOM 2274 N N . ASN A 1 289 ? -16.516 2.658 -1.960 1.00 77.25 289 ASN A N 1
ATOM 2275 C CA . ASN A 1 289 ? -15.641 2.034 -2.950 1.00 77.25 289 ASN A CA 1
ATOM 2276 C C . ASN A 1 289 ? -14.891 3.086 -3.799 1.00 77.25 289 ASN A C 1
ATOM 2278 O O . ASN A 1 289 ? -15.186 3.328 -4.975 1.00 77.25 289 ASN A O 1
ATOM 2282 N N . ARG A 1 290 ? -13.910 3.750 -3.179 1.00 81.38 290 ARG A N 1
ATOM 2283 C CA . ARG A 1 290 ? -13.052 4.780 -3.783 1.00 81.38 290 ARG A CA 1
ATOM 2284 C C . ARG A 1 290 ? -11.745 4.187 -4.295 1.00 81.38 290 ARG A C 1
ATOM 2286 O O . ARG A 1 290 ? -10.671 4.545 -3.837 1.00 81.38 290 ARG A O 1
ATOM 2293 N N . GLY A 1 291 ? -11.825 3.294 -5.274 1.00 91.88 291 GLY A N 1
ATOM 2294 C CA . GLY A 1 291 ? -10.617 2.668 -5.798 1.00 91.88 291 GLY A CA 1
ATOM 2295 C C . GLY A 1 291 ? -10.893 1.419 -6.606 1.00 91.88 291 GLY A C 1
ATOM 2296 O O . GLY A 1 291 ? -11.926 1.321 -7.275 1.00 91.88 291 GLY A O 1
ATOM 2297 N N . SER A 1 292 ? -9.956 0.490 -6.492 1.00 95.31 292 SER A N 1
ATOM 2298 C CA . SER A 1 292 ? -10.118 -0.896 -6.909 1.00 95.31 292 SER A CA 1
ATOM 2299 C C . SER A 1 292 ? -9.914 -1.819 -5.719 1.00 95.31 292 SER A C 1
ATOM 2301 O O . SER A 1 292 ? -9.136 -1.497 -4.820 1.00 95.31 292 SER A O 1
ATOM 2303 N N . VAL A 1 293 ? -10.592 -2.958 -5.718 1.00 95.25 293 VAL A N 1
ATOM 2304 C CA . VAL A 1 293 ? -10.406 -4.021 -4.731 1.00 95.25 293 VAL A CA 1
ATOM 2305 C C . VAL A 1 293 ? -9.802 -5.231 -5.427 1.00 95.25 293 VAL A C 1
ATOM 2307 O O . VAL A 1 293 ? -10.306 -5.667 -6.459 1.00 95.25 293 VAL A O 1
ATOM 2310 N N . ILE A 1 294 ? -8.724 -5.756 -4.862 1.00 95.62 294 ILE A N 1
ATOM 2311 C CA . ILE A 1 294 ? -8.160 -7.055 -5.211 1.00 95.62 294 ILE A CA 1
ATOM 2312 C C . ILE A 1 294 ? -8.577 -8.003 -4.090 1.00 95.62 294 ILE A C 1
ATOM 2314 O O . ILE A 1 294 ? -8.331 -7.697 -2.924 1.00 95.62 294 ILE A O 1
ATOM 2318 N N . TYR A 1 295 ? -9.236 -9.108 -4.411 1.00 95.56 295 TYR A N 1
ATOM 2319 C CA . TYR A 1 295 ? -9.712 -10.077 -3.419 1.00 95.56 295 TYR A CA 1
ATOM 2320 C C . TYR A 1 295 ? -9.167 -11.474 -3.719 1.00 95.56 295 TYR A C 1
ATOM 2322 O O . TYR A 1 295 ? -8.866 -11.789 -4.871 1.00 95.56 295 TYR A O 1
ATOM 2330 N N . ASN A 1 296 ? -9.034 -12.298 -2.681 1.00 92.69 296 ASN A N 1
ATOM 2331 C CA . ASN A 1 296 ? -8.623 -13.699 -2.794 1.00 92.69 296 ASN A CA 1
ATOM 2332 C C . ASN A 1 296 ? -9.777 -14.649 -2.428 1.00 92.69 296 ASN A C 1
ATOM 2334 O O . ASN A 1 296 ? -10.892 -14.223 -2.107 1.00 92.69 296 ASN A O 1
ATOM 2338 N N . ASP A 1 297 ? -9.506 -15.952 -2.444 1.00 89.75 297 ASP A N 1
ATOM 2339 C CA . ASP A 1 297 ? -10.496 -16.987 -2.140 1.00 89.75 297 ASP A CA 1
ATOM 2340 C C . ASP A 1 297 ? -11.079 -16.905 -0.719 1.00 89.75 297 ASP A C 1
ATOM 2342 O O . ASP A 1 297 ? -12.194 -17.383 -0.482 1.00 89.75 297 ASP A O 1
ATOM 2346 N N . ASN A 1 298 ? -10.371 -16.302 0.243 1.00 83.19 298 ASN A N 1
ATOM 2347 C CA . ASN A 1 298 ? -10.875 -16.170 1.613 1.00 83.19 298 ASN A CA 1
ATOM 2348 C C . ASN A 1 298 ? -12.087 -15.234 1.668 1.00 83.19 298 ASN A C 1
ATOM 2350 O O . ASN A 1 298 ? -13.054 -15.520 2.377 1.00 83.19 298 ASN A O 1
ATOM 2354 N N . TYR A 1 299 ? -12.091 -14.184 0.841 1.00 82.38 299 TYR A N 1
ATOM 2355 C CA . TYR A 1 299 ? -13.231 -13.281 0.695 1.00 82.38 299 TYR A CA 1
ATOM 2356 C C . TYR A 1 299 ? -14.503 -14.025 0.250 1.00 82.38 299 TYR A C 1
ATOM 2358 O O . TYR A 1 299 ? -15.583 -13.842 0.813 1.00 82.38 299 TYR A O 1
ATOM 2366 N N . LEU A 1 300 ? -14.371 -14.938 -0.720 1.00 76.69 300 LEU A N 1
ATOM 2367 C CA . LEU A 1 300 ? -15.496 -15.701 -1.274 1.00 76.69 300 LEU A CA 1
ATOM 2368 C C . LEU A 1 300 ? -16.079 -16.719 -0.281 1.00 76.69 300 LEU A C 1
ATOM 2370 O O . LEU A 1 300 ? -17.278 -17.018 -0.324 1.00 76.69 300 LEU A O 1
ATOM 2374 N N . LYS A 1 301 ? -15.250 -17.265 0.615 1.00 73.81 301 LYS A N 1
ATOM 2375 C CA . LYS A 1 301 ? -15.696 -18.200 1.662 1.00 73.81 301 LYS A CA 1
ATOM 2376 C C . LYS A 1 301 ? -16.583 -17.502 2.693 1.00 73.81 301 LYS A C 1
ATOM 2378 O O . LYS A 1 301 ? -17.608 -18.060 3.082 1.00 73.81 301 LYS A O 1
ATOM 2383 N N . ASN A 1 302 ? -16.248 -16.269 3.062 1.00 61.59 302 ASN A N 1
ATOM 2384 C CA . ASN A 1 302 ? -16.985 -15.516 4.076 1.00 61.59 302 ASN A CA 1
ATOM 2385 C C . ASN A 1 302 ? -18.287 -14.904 3.539 1.00 61.59 302 ASN A C 1
ATOM 2387 O O . ASN A 1 302 ? -19.265 -14.804 4.281 1.00 61.59 302 ASN A O 1
ATOM 2391 N N . ASP A 1 303 ? -18.357 -14.589 2.245 1.00 55.53 303 ASP A N 1
ATOM 2392 C CA . ASP A 1 303 ? -19.573 -14.044 1.626 1.00 55.53 303 ASP A CA 1
ATOM 2393 C C . ASP A 1 303 ? -20.661 -15.116 1.381 1.00 55.53 303 ASP A C 1
ATOM 2395 O O . ASP A 1 303 ? -21.862 -14.850 1.456 1.00 55.53 303 ASP A O 1
ATOM 2399 N N . ASN A 1 304 ? -20.265 -16.380 1.182 1.00 41.62 304 ASN A N 1
ATOM 2400 C CA . ASN A 1 304 ? -21.206 -17.504 1.071 1.00 41.62 304 ASN A CA 1
ATOM 2401 C C . ASN A 1 304 ? -21.755 -17.998 2.424 1.00 41.62 304 ASN A C 1
ATOM 2403 O O . ASN A 1 304 ? -22.728 -18.750 2.434 1.00 41.62 304 ASN A O 1
ATOM 2407 N N . GLY A 1 305 ? -21.177 -17.562 3.549 1.00 37.78 305 GLY A N 1
ATOM 2408 C CA . GLY A 1 305 ? -21.694 -17.810 4.902 1.00 37.78 305 GLY A CA 1
ATOM 2409 C C . GLY A 1 305 ? -22.704 -16.765 5.396 1.00 37.78 305 GLY A C 1
ATOM 2410 O O . GLY A 1 305 ? -23.269 -16.936 6.473 1.00 37.78 305 GLY A O 1
ATOM 2411 N N . LYS A 1 306 ? -22.934 -15.690 4.625 1.00 38.97 306 LYS A N 1
ATOM 2412 C CA . LYS A 1 306 ? -23.850 -14.578 4.950 1.00 38.97 306 LYS A CA 1
ATOM 2413 C C . LYS A 1 306 ? -25.156 -14.581 4.132 1.00 38.97 306 LYS A C 1
ATOM 2415 O O . LYS A 1 306 ? -25.870 -13.580 4.138 1.00 38.97 306 LYS A O 1
ATOM 2420 N N . LYS A 1 307 ? -25.463 -15.672 3.417 1.00 33.50 307 LYS A N 1
ATOM 2421 C CA . LYS A 1 307 ? -26.693 -15.835 2.615 1.00 33.50 307 LYS A CA 1
ATOM 2422 C C . LYS A 1 307 ? -27.753 -16.681 3.304 1.00 33.50 307 LYS A C 1
ATOM 2424 O O . LYS A 1 307 ? -27.385 -17.723 3.887 1.00 33.50 307 LYS A O 1
#

Sequence (307 aa):
MTISVQRFRRPSKKKMTNKESKLDVSFDRKDKIFVFKIGGSAFDLIKEEKDKNHLTKLFEALVSAHKEGYKMVLTCGAGPWGDASKDFAGYFKNLGLEERSEMGDVQRSCSFAATVIDRMLSQKNKTGAVSYCRLRNSDYLGNIASDFTSLNSHIPILATAPQTAQADYVLSTPGFASDAHSIIIADWLAERYNPGVELIFIKNTKGVYPKDPNRNDVNPNKNQRIKEIHIDQFLDTSVIDRIGTDGRGDHLLETVAGELFAEVKNLELIRIITAKEPGRIRYTLEGENRGSVIYNDNYLKNDNGKK

pLDDT: mean 77.48, std 18.56, range [25.77, 96.69]

Foldseek 3Di:
DDDDDDDDDDDDDDDDDDDDDDDPPPDQLLQAEEEEEEELQLVCCCVVPPDVCLVLLLLVLVVVVLLVRRQYEYFYFLHPQLVVLVVVQVVCVVVVHDRDPSLVSRLVSLLVVLVVSQVSNVVVPPPLQEDEDAPPALCVLVVCLVCVVNSSRYHYYYSAHRVVLCVVPPDPPRSNQRLLRSLSSQLSSLVRDPVHYAYEYAHQDQAAWQEAPVAPPDDDVPTDHAAEEELVLVLDCVRHPQQYNVRDGHRDHDNVNSVSQQVRDRHFKYFYHYSNCSNCVVVVSVPDSRYHIYGYVNNVVVVVVVD